Protein AF-A0A1Y3MUS4-F1 (afdb_monomer)

Nearest PDB structures (foldseek):
  6mol-assembly1_A  TM=7.970E-01  e=1.101E-14  synthetic construct
  7uzu-assembly1_A  TM=4.686E-01  e=1.750E-16  Homo sapiens
  5le2-assembly2_B  TM=4.416E-01  e=3.815E-15  synthetic construct
  8ipp-assembly1_B  TM=9.220E-01  e=2.631E-08  synthetic construct
  5hry-assembly2_E  TM=6.395E-01  e=9.041E-10  synthetic construct

Sequence (334 aa):
MKEGSQVFMIPEKQLNCYCSYIIDHSRDIIVLKEYGIIFLVDLNDDNNKINDWFKKKDNIEPIQPFYENILIKACQRNEFVLINYIIQNMNETINIDKQDNCGKSALFVACEKGNFKVVQLLIEHGANVNNGNKNGYTPLMEASKNNYLNIVKYLVEKGANPNLTNKLGQSALLIAYNNNNFSIVRYLIDHGMDVRQLLIQMIQLSEFNNNELFNSLIDKGFDINIKNNYGSSPLMKACETGNYREVQYLVENNADVNHQNDIKNTPLIYASERGNIDIVKYLVEHGANINIKSKCGDTAISVAYDHHHYSIVKYLIEHGANINSDKYIYKLYL

Solvent-accessible surface area (backbone atoms only — not comparable to full-atom values): 19134 Å² total; per-residue (Å²): 139,79,89,83,89,79,83,84,87,68,63,70,93,68,73,74,79,88,82,75,87,80,80,56,91,85,56,71,60,54,74,50,82,66,91,74,48,77,48,80,47,68,78,82,63,69,82,59,56,68,54,47,52,63,67,69,46,90,78,65,80,72,65,65,82,62,65,70,46,45,61,39,53,29,37,73,71,65,38,60,69,59,40,50,49,46,58,75,74,37,54,93,80,49,66,65,66,44,53,50,100,62,29,44,18,29,54,28,39,17,31,65,69,61,39,53,69,57,38,50,54,40,47,77,72,66,33,62,55,63,53,35,26,76,61,38,46,28,25,51,31,41,10,27,52,72,59,34,53,73,50,35,52,51,38,52,77,69,66,36,66,60,84,52,46,23,80,85,69,44,27,28,56,48,38,6,50,78,62,68,26,56,73,48,32,52,53,43,52,77,69,72,46,88,52,65,68,50,54,32,48,31,46,76,69,62,56,53,69,92,28,69,66,51,55,53,41,44,76,73,67,47,72,62,68,48,54,34,101,59,41,45,31,45,54,34,50,27,26,59,72,62,41,55,72,54,38,49,54,38,48,77,67,68,35,66,53,67,48,57,24,77,57,32,45,32,27,51,34,34,11,23,53,64,55,36,52,68,50,38,51,52,42,46,77,69,69,30,65,60,73,54,47,25,72,89,63,46,28,26,48,53,39,5,51,78,64,66,24,57,71,47,32,54,51,41,49,79,72,69,41,72,60,86,81,40,87,67,65,66,67,82,82,112

pLDDT: mean 79.43, std 24.21, range [24.53, 98.81]

Structure (mmCIF, N/CA/C/O backbone):
data_AF-A0A1Y3MUS4-F1
#
_entry.id   AF-A0A1Y3MUS4-F1
#
loop_
_atom_site.group_PDB
_atom_site.id
_atom_site.type_symbol
_atom_site.label_atom_id
_atom_site.label_alt_id
_atom_site.label_comp_id
_atom_site.label_asym_id
_atom_site.label_entity_id
_atom_site.label_seq_id
_atom_site.pdbx_PDB_ins_code
_atom_site.Cartn_x
_atom_site.Cartn_y
_atom_site.Cartn_z
_atom_site.occupancy
_atom_site.B_iso_or_equiv
_atom_site.auth_seq_id
_atom_site.auth_comp_id
_atom_site.auth_asym_id
_atom_site.auth_atom_id
_atom_site.pdbx_PDB_model_num
ATOM 1 N N . MET A 1 1 ? -28.161 -10.057 62.739 1.00 32.09 1 MET A N 1
ATOM 2 C CA . MET A 1 1 ? -27.633 -9.191 63.822 1.00 32.09 1 MET A CA 1
ATOM 3 C C . MET A 1 1 ? -26.273 -9.761 64.199 1.00 32.09 1 MET A C 1
ATOM 5 O O . MET A 1 1 ? -26.235 -10.945 64.482 1.00 32.09 1 MET A O 1
ATOM 9 N N . LYS A 1 2 ? -25.130 -9.082 64.134 1.00 24.53 2 LYS A N 1
ATOM 10 C CA . LYS A 1 2 ? -24.767 -7.655 64.076 1.00 24.53 2 LYS A CA 1
ATOM 11 C C . LYS A 1 2 ? -23.660 -7.485 63.016 1.00 24.53 2 LYS A C 1
ATOM 13 O O . LYS A 1 2 ? -22.862 -8.394 62.842 1.00 24.53 2 LYS A O 1
ATOM 18 N N . GLU A 1 3 ? -23.808 -6.531 62.099 1.00 31.47 3 GLU A N 1
ATOM 19 C CA . GLU A 1 3 ? -23.116 -5.223 62.100 1.00 31.47 3 GLU A CA 1
ATOM 20 C C . GLU A 1 3 ? -21.592 -5.336 62.012 1.00 31.47 3 GLU A C 1
ATOM 22 O O . GLU A 1 3 ? -20.959 -5.909 62.893 1.00 31.47 3 GLU A O 1
ATOM 27 N N . GLY A 1 4 ? -21.010 -4.708 60.986 1.00 28.55 4 GLY A N 1
ATOM 28 C CA . GLY A 1 4 ? -19.582 -4.394 60.998 1.00 28.55 4 GLY A CA 1
ATOM 29 C C . GLY A 1 4 ? -18.829 -4.578 59.687 1.00 28.55 4 GLY A C 1
ATOM 30 O O . GLY A 1 4 ? -17.703 -5.050 59.723 1.00 28.55 4 GLY A O 1
ATOM 31 N N . SER A 1 5 ? -19.387 -4.186 58.540 1.00 28.19 5 SER A N 1
ATOM 32 C CA . SER A 1 5 ? -18.514 -3.696 57.464 1.00 28.19 5 SER A CA 1
ATOM 33 C C . SER A 1 5 ? -18.500 -2.178 57.588 1.00 28.19 5 SER A C 1
ATOM 35 O O . SER A 1 5 ? -19.462 -1.504 57.229 1.00 28.19 5 SER A O 1
ATOM 37 N N . GLN A 1 6 ? -17.463 -1.662 58.247 1.00 28.31 6 GLN A N 1
ATOM 38 C CA . GLN A 1 6 ? -17.223 -0.232 58.406 1.00 28.31 6 GLN A CA 1
ATOM 39 C C . GLN A 1 6 ? -16.467 0.283 57.183 1.00 28.31 6 GLN A C 1
ATOM 41 O O . GLN A 1 6 ? -15.397 -0.215 56.844 1.00 28.31 6 GLN A O 1
ATOM 46 N N . VAL A 1 7 ? -17.028 1.305 56.543 1.00 32.66 7 VAL A N 1
ATOM 47 C CA . VAL A 1 7 ? -16.361 2.101 55.515 1.00 32.66 7 VAL A CA 1
ATOM 48 C C . VAL A 1 7 ? -15.762 3.327 56.195 1.00 32.66 7 VAL A C 1
ATOM 50 O O . VAL A 1 7 ? -16.486 4.112 56.808 1.00 32.66 7 VAL A O 1
ATOM 53 N N . PHE A 1 8 ? -14.447 3.499 56.092 1.00 31.92 8 PHE A N 1
ATOM 54 C CA . PHE A 1 8 ? -13.753 4.675 56.610 1.00 31.92 8 PHE A CA 1
ATOM 55 C C . PHE A 1 8 ? -13.588 5.723 55.504 1.00 31.92 8 PHE A C 1
ATOM 57 O O . PHE A 1 8 ? -13.039 5.435 54.444 1.00 31.92 8 PHE A O 1
ATOM 64 N N . MET A 1 9 ? -14.015 6.958 55.777 1.00 32.22 9 MET A N 1
ATOM 65 C CA . MET A 1 9 ? -13.535 8.145 55.066 1.00 32.22 9 MET A CA 1
ATOM 66 C C . MET A 1 9 ? -12.387 8.733 55.882 1.00 32.22 9 MET A C 1
ATOM 68 O O . MET A 1 9 ? -12.609 9.154 57.016 1.00 32.22 9 MET A O 1
ATOM 72 N N . ILE A 1 10 ? -11.178 8.779 55.327 1.00 32.50 10 ILE A N 1
ATOM 73 C CA . ILE A 1 10 ? -10.052 9.473 55.961 1.00 32.50 10 ILE A CA 1
ATOM 74 C C . ILE A 1 10 ? -9.751 10.726 55.130 1.00 32.50 10 ILE A C 1
ATOM 76 O O . ILE A 1 10 ? -9.345 10.592 53.976 1.00 32.50 10 ILE A O 1
ATOM 80 N N . PRO A 1 11 ? -9.944 11.941 55.674 1.00 32.53 11 PRO A N 1
ATOM 81 C CA . PRO A 1 11 ? -9.461 13.169 55.052 1.00 32.53 11 PRO A CA 1
ATOM 82 C C . PRO A 1 11 ? -7.937 13.116 54.884 1.00 32.53 11 PRO A C 1
ATOM 84 O O . PRO A 1 11 ? -7.224 12.700 55.795 1.00 32.53 11 PRO A O 1
ATOM 87 N N . GLU A 1 12 ? -7.426 13.596 53.751 1.00 34.00 12 GLU A N 1
ATOM 88 C CA . GLU A 1 12 ? -6.012 13.502 53.338 1.00 34.00 12 GLU A CA 1
ATOM 89 C C . GLU A 1 12 ? -5.000 13.963 54.412 1.00 34.00 12 GLU A C 1
ATOM 91 O O . GLU A 1 12 ? -3.902 13.423 54.514 1.00 34.00 12 GLU A O 1
ATOM 96 N N . LYS A 1 13 ? -5.400 14.880 55.306 1.00 37.09 13 LYS A N 1
ATOM 97 C CA . LYS A 1 13 ? -4.582 15.367 56.434 1.00 37.09 13 LYS A CA 1
ATOM 98 C C . LYS A 1 13 ? -4.295 14.337 57.542 1.00 37.09 13 LYS A C 1
ATOM 100 O O . LYS A 1 13 ? -3.511 14.646 58.433 1.00 37.09 13 LYS A O 1
ATOM 105 N N . GLN A 1 14 ? -4.910 13.153 57.524 1.00 35.78 14 GLN A N 1
ATOM 106 C CA . GLN A 1 14 ? -4.687 12.088 58.518 1.00 35.78 14 GLN A CA 1
ATOM 107 C C . GLN A 1 14 ? -3.950 10.854 57.968 1.00 35.78 14 GLN A C 1
ATOM 109 O O . GLN A 1 14 ? -3.665 9.931 58.726 1.00 35.78 14 GLN A O 1
ATOM 114 N N . LEU A 1 15 ? -3.585 10.831 56.683 1.00 37.22 15 LEU A N 1
ATOM 115 C CA . LEU A 1 15 ? -2.849 9.720 56.066 1.00 37.22 15 LEU A CA 1
ATOM 116 C C . LEU A 1 15 ? -1.329 9.864 56.262 1.00 37.22 15 LEU A C 1
ATOM 118 O O . LEU A 1 15 ? -0.568 9.959 55.303 1.00 37.22 15 LEU A O 1
ATOM 122 N N . ASN A 1 16 ? -0.875 9.855 57.516 1.00 31.02 16 ASN A N 1
ATOM 123 C CA . ASN A 1 16 ? 0.535 9.620 57.824 1.00 31.02 16 ASN A CA 1
ATOM 124 C C . ASN A 1 16 ? 0.760 8.123 58.038 1.00 31.02 16 ASN A C 1
ATOM 126 O O . ASN A 1 16 ? 0.384 7.583 59.073 1.00 31.02 16 ASN A O 1
ATOM 130 N N . CYS A 1 17 ? 1.441 7.515 57.064 1.00 31.67 17 CYS A N 1
ATOM 131 C CA . CYS A 1 17 ? 2.011 6.168 57.090 1.00 31.67 17 CYS A CA 1
ATOM 132 C C . CYS A 1 17 ? 0.987 5.016 57.165 1.00 31.67 17 CYS A C 1
ATOM 134 O O . CYS A 1 17 ? 0.051 5.030 57.946 1.00 31.67 17 CYS A O 1
ATOM 136 N N . TYR A 1 18 ? 1.235 3.969 56.375 1.00 31.45 18 TYR A N 1
ATOM 137 C CA . TYR A 1 18 ? 0.449 2.730 56.262 1.00 31.45 18 TYR A CA 1
ATOM 138 C C . TYR A 1 18 ? -0.849 2.815 55.449 1.00 31.45 18 TYR A C 1
ATOM 140 O O . TYR A 1 18 ? -1.939 3.027 55.961 1.00 31.45 18 TYR A O 1
ATOM 148 N N . CYS A 1 19 ? -0.736 2.495 54.161 1.00 29.27 19 CYS A N 1
ATOM 149 C CA . CYS A 1 19 ? -1.762 1.718 53.468 1.00 29.27 19 CYS A CA 1
ATOM 150 C C . CYS A 1 19 ? -1.046 0.715 52.566 1.00 29.27 19 CYS A C 1
ATOM 152 O O . CYS A 1 19 ? -0.730 0.991 51.410 1.00 29.27 19 CYS A O 1
ATOM 154 N N . SER A 1 20 ? -0.737 -0.431 53.164 1.00 25.59 20 SER A N 1
ATOM 155 C CA . SER A 1 20 ? -0.503 -1.692 52.478 1.00 25.59 20 SER A CA 1
ATOM 156 C C . SER A 1 20 ? -1.752 -2.080 51.688 1.00 25.59 20 SER A C 1
ATOM 158 O O . SER A 1 20 ? -2.872 -1.944 52.177 1.00 25.59 20 SER A O 1
ATOM 160 N N . TYR A 1 21 ? -1.537 -2.563 50.468 1.00 28.69 21 TYR A N 1
ATOM 161 C CA . TYR A 1 21 ? -2.527 -3.247 49.646 1.00 28.69 21 TYR A CA 1
ATOM 162 C C . TYR A 1 21 ? -3.321 -4.256 50.489 1.00 28.69 21 TYR A C 1
ATOM 164 O O . TYR A 1 21 ? -2.735 -5.191 51.029 1.00 28.69 21 TYR A O 1
ATOM 172 N N . ILE A 1 22 ? -4.640 -4.095 50.582 1.00 31.72 22 ILE A N 1
ATOM 173 C CA . ILE A 1 22 ? -5.534 -5.194 50.950 1.00 31.72 22 ILE A CA 1
ATOM 174 C C . ILE A 1 22 ? -6.215 -5.609 49.651 1.00 31.72 22 ILE A C 1
ATOM 176 O O . ILE A 1 22 ? -7.248 -5.070 49.273 1.00 31.72 22 ILE A O 1
ATOM 180 N N . ILE A 1 23 ? -5.571 -6.527 48.932 1.00 29.73 23 ILE A N 1
ATOM 181 C CA . ILE A 1 23 ? -6.254 -7.372 47.955 1.00 29.73 23 ILE A CA 1
ATOM 182 C C . ILE A 1 23 ? -6.732 -8.578 48.760 1.00 29.73 23 ILE A C 1
ATOM 184 O O . ILE A 1 23 ? -6.045 -9.597 48.833 1.00 29.73 23 ILE A O 1
ATOM 188 N N . ASP A 1 24 ? -7.866 -8.441 49.442 1.00 31.53 24 ASP A N 1
ATOM 189 C CA . ASP A 1 24 ? -8.509 -9.606 50.038 1.00 31.53 24 ASP A CA 1
ATOM 190 C C . ASP A 1 24 ? -9.109 -10.432 48.894 1.00 31.53 24 ASP A C 1
ATOM 192 O O . ASP A 1 24 ? -10.073 -10.023 48.254 1.00 31.53 24 ASP A O 1
ATOM 196 N N . HIS A 1 25 ? -8.513 -11.591 48.611 1.00 31.55 25 HIS A N 1
ATOM 197 C CA . HIS A 1 25 ? -8.973 -12.524 47.575 1.00 31.55 25 HIS A CA 1
ATOM 198 C C . HIS A 1 25 ? -10.322 -13.188 47.927 1.00 31.55 25 HIS A C 1
ATOM 200 O O . HIS A 1 25 ? -10.743 -14.113 47.237 1.00 31.55 25 HIS A O 1
ATOM 206 N N . SER A 1 26 ? -10.994 -12.750 49.000 1.00 33.31 26 SER A N 1
ATOM 207 C CA . SER A 1 26 ? -12.304 -13.250 49.417 1.00 33.31 26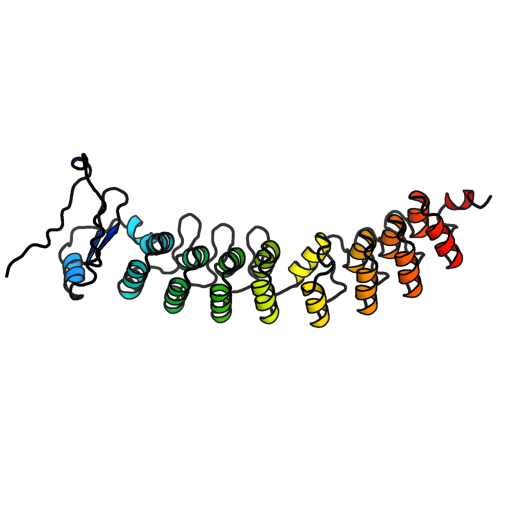 SER A CA 1
ATOM 208 C C . SER A 1 26 ? -13.477 -12.292 49.171 1.00 33.31 26 SER A C 1
ATOM 210 O O . SER A 1 26 ? -14.621 -12.707 49.361 1.00 33.31 26 SER A O 1
ATOM 212 N N . ARG A 1 27 ? -13.248 -11.035 48.750 1.00 36.31 27 ARG A N 1
ATOM 213 C CA . ARG A 1 27 ? -14.329 -10.064 48.486 1.00 36.31 27 ARG A CA 1
ATOM 214 C C . ARG A 1 27 ? -14.001 -9.167 47.297 1.00 36.31 27 ARG A C 1
ATOM 216 O O . ARG A 1 27 ? -13.019 -8.431 47.326 1.00 36.31 27 ARG A O 1
ATOM 223 N N . ASP A 1 28 ? -14.861 -9.208 46.284 1.00 36.19 28 ASP A N 1
ATOM 224 C CA . ASP A 1 28 ? -14.829 -8.373 45.082 1.00 36.19 28 ASP A CA 1
ATOM 225 C C . ASP A 1 28 ? -15.081 -6.886 45.423 1.00 36.19 28 ASP A C 1
ATOM 227 O O . ASP A 1 28 ? -16.162 -6.344 45.201 1.00 36.19 28 ASP A O 1
ATOM 231 N N . ILE A 1 29 ? -14.083 -6.228 46.020 1.00 37.97 29 ILE A N 1
ATOM 232 C CA . ILE A 1 29 ? -14.096 -4.806 46.377 1.00 37.97 29 ILE A CA 1
ATOM 233 C C . ILE A 1 29 ? -13.077 -4.083 45.501 1.00 37.97 29 ILE A C 1
ATOM 235 O O . ILE A 1 29 ? -11.875 -4.341 45.579 1.00 37.97 29 ILE A O 1
ATOM 239 N N . ILE A 1 30 ? -13.544 -3.131 44.693 1.00 38.41 30 ILE A N 1
ATOM 240 C CA . ILE A 1 30 ? -12.662 -2.291 43.875 1.00 38.41 30 ILE A CA 1
ATOM 241 C C . ILE A 1 30 ? -12.372 -1.001 44.637 1.00 38.41 30 ILE A C 1
ATOM 243 O O . ILE A 1 30 ? -13.282 -0.217 44.898 1.00 38.41 30 ILE A O 1
ATOM 247 N N . VAL A 1 31 ? -11.100 -0.794 44.987 1.00 40.75 31 VAL A N 1
ATOM 248 C CA . VAL A 1 31 ? -10.586 0.412 45.652 1.00 40.75 31 VAL A CA 1
ATOM 249 C C . VAL A 1 31 ? -9.922 1.302 44.604 1.00 40.75 31 VAL A C 1
ATOM 251 O O . VAL A 1 31 ? -8.774 1.081 44.223 1.00 40.75 31 VAL A O 1
ATOM 254 N N . LEU A 1 32 ? -10.625 2.335 44.140 1.00 39.84 32 LEU A N 1
ATOM 255 C CA . LEU A 1 32 ? -10.027 3.351 43.269 1.00 39.84 32 LEU A CA 1
ATOM 256 C C . LEU A 1 32 ? -9.372 4.427 44.137 1.00 39.84 32 LEU A C 1
ATOM 258 O O . LEU A 1 32 ? -10.065 5.141 44.858 1.00 39.84 32 LEU A O 1
ATOM 262 N N . LYS A 1 33 ? -8.040 4.545 44.073 1.00 36.19 33 LYS A N 1
ATOM 263 C CA . LYS A 1 33 ? -7.279 5.601 44.754 1.00 36.19 33 LYS A CA 1
ATOM 264 C C . LYS A 1 33 ? -6.711 6.577 43.725 1.00 36.19 33 LYS A C 1
ATOM 266 O O . LYS A 1 33 ? -5.719 6.277 43.072 1.00 36.19 33 LYS A O 1
ATOM 271 N N . GLU A 1 34 ? -7.313 7.756 43.606 1.00 36.03 34 GLU A N 1
ATOM 272 C CA . GLU A 1 34 ? -6.714 8.903 42.910 1.00 36.03 34 GLU A CA 1
ATOM 273 C C . GLU A 1 34 ? -7.287 10.206 43.501 1.00 36.03 34 GLU A C 1
ATOM 275 O O . GLU A 1 34 ? -8.501 10.373 43.544 1.00 36.03 34 GLU A O 1
ATOM 280 N N . TYR A 1 35 ? -6.418 11.113 43.973 1.00 34.19 35 TYR A N 1
ATOM 281 C CA . TYR A 1 35 ? -6.761 12.426 44.567 1.00 34.19 35 TYR A CA 1
ATOM 282 C C . TYR A 1 35 ? -7.584 12.416 45.875 1.00 34.19 35 TYR A C 1
ATOM 284 O O . TYR A 1 35 ? -8.468 13.245 46.068 1.00 34.19 35 TYR A O 1
ATOM 292 N N . GLY A 1 36 ? -7.293 11.496 46.800 1.00 36.53 36 GLY A N 1
ATOM 293 C CA . GLY A 1 36 ? -7.829 11.571 48.170 1.00 36.53 36 GLY A CA 1
ATOM 294 C C . GLY A 1 36 ? -9.279 11.102 48.352 1.00 36.53 36 GLY A C 1
ATOM 295 O O . GLY A 1 36 ? -9.831 11.266 49.437 1.00 36.53 36 GLY A O 1
ATOM 296 N N . ILE A 1 37 ? -9.887 10.480 47.338 1.00 37.75 37 ILE A N 1
ATOM 297 C CA . ILE A 1 37 ? -11.227 9.883 47.428 1.00 37.75 37 ILE A CA 1
ATOM 298 C C . ILE A 1 37 ? -11.119 8.382 47.146 1.00 37.75 37 ILE A C 1
ATOM 300 O O . ILE A 1 37 ? -10.520 7.976 46.152 1.00 37.75 37 ILE A O 1
ATOM 304 N N . ILE A 1 38 ? -11.675 7.572 48.051 1.00 40.50 38 ILE A N 1
ATOM 305 C CA . ILE A 1 38 ? -11.754 6.114 47.943 1.00 40.50 38 ILE A CA 1
ATOM 306 C C . ILE A 1 38 ? -13.187 5.754 47.552 1.00 40.50 38 ILE A C 1
ATOM 308 O O . ILE A 1 38 ? -14.120 6.039 48.302 1.00 40.50 38 ILE A O 1
ATOM 312 N N . PHE A 1 39 ? -13.356 5.103 46.404 1.00 39.88 39 PHE A N 1
ATOM 313 C CA . PHE A 1 39 ? -14.599 4.404 46.082 1.00 39.88 39 PHE A CA 1
ATOM 314 C C . PHE A 1 39 ? -14.481 2.967 46.575 1.00 39.88 39 PHE A C 1
ATOM 316 O O . PHE A 1 39 ? -13.481 2.310 46.301 1.00 39.88 39 PHE A O 1
ATOM 323 N N . LEU A 1 40 ? -15.486 2.510 47.319 1.00 39.72 40 LEU A N 1
ATOM 324 C CA . LEU A 1 40 ? -15.675 1.109 47.679 1.00 39.72 40 LEU A CA 1
ATOM 325 C C . LEU A 1 40 ? -16.940 0.655 46.964 1.00 39.72 40 LEU A C 1
ATOM 327 O O . LEU A 1 40 ? -18.037 1.087 47.315 1.00 39.72 40 LEU A O 1
ATOM 331 N N . VAL A 1 41 ? -16.771 -0.160 45.929 1.00 41.34 41 VAL A N 1
ATOM 332 C CA . VAL A 1 41 ? -17.883 -0.830 45.251 1.00 41.34 41 VAL A CA 1
ATOM 333 C C . VAL A 1 41 ? -17.873 -2.273 45.737 1.00 41.34 41 VAL A C 1
ATOM 335 O O . VAL A 1 41 ? -16.930 -3.000 45.437 1.00 41.34 41 VAL A O 1
ATOM 338 N N . ASP A 1 42 ? -18.866 -2.640 46.550 1.00 39.03 42 ASP A N 1
ATOM 339 C CA . ASP A 1 42 ? -19.116 -4.019 46.981 1.00 39.03 42 ASP A CA 1
ATOM 340 C C . ASP A 1 42 ? -19.969 -4.705 45.910 1.00 39.03 42 ASP A C 1
ATOM 342 O O . ASP A 1 42 ? -21.101 -4.293 45.657 1.00 39.03 42 ASP A O 1
ATOM 346 N N . LEU A 1 43 ? -19.410 -5.707 45.235 1.00 40.88 43 LEU A N 1
ATOM 347 C CA . LEU A 1 43 ? -20.068 -6.398 44.124 1.00 40.88 43 LEU A CA 1
ATOM 348 C C . LEU A 1 43 ? -21.014 -7.527 44.581 1.00 40.88 43 LEU A C 1
ATOM 350 O O . LEU A 1 43 ? -21.600 -8.186 43.726 1.00 40.88 43 LEU A O 1
ATOM 354 N N . ASN A 1 44 ? -21.190 -7.740 45.896 1.00 36.06 44 ASN A N 1
ATOM 355 C CA . ASN A 1 44 ? -22.017 -8.818 46.458 1.00 36.06 44 ASN A CA 1
ATOM 356 C C . ASN A 1 44 ? -23.219 -8.354 47.307 1.00 36.06 44 ASN A C 1
ATOM 358 O O . ASN A 1 44 ? -23.900 -9.200 47.889 1.00 36.06 44 ASN A O 1
ATOM 362 N N . ASP A 1 45 ? -23.513 -7.053 47.401 1.00 38.06 45 ASP A N 1
ATOM 363 C CA . ASP A 1 45 ? -24.705 -6.576 48.118 1.00 38.06 45 ASP A CA 1
ATOM 364 C C . ASP A 1 45 ? -25.876 -6.433 47.135 1.00 38.06 45 ASP A C 1
ATOM 366 O O . ASP A 1 45 ? -25.740 -5.790 46.092 1.00 38.06 45 ASP A O 1
ATOM 370 N N . ASP A 1 46 ? -27.022 -7.043 47.463 1.00 40.62 46 ASP A N 1
ATOM 371 C CA . ASP A 1 46 ? -28.263 -6.961 46.690 1.00 40.62 46 ASP A CA 1
ATOM 372 C C . ASP A 1 46 ? -28.472 -5.531 46.164 1.00 40.62 46 ASP A C 1
ATOM 374 O O . ASP A 1 46 ? -28.459 -4.576 46.950 1.00 40.62 46 ASP A O 1
ATOM 378 N N . ASN A 1 47 ? -28.686 -5.412 44.843 1.00 40.16 47 ASN A N 1
ATOM 379 C CA . ASN A 1 47 ? -28.762 -4.204 43.992 1.00 40.16 47 ASN A CA 1
ATOM 380 C C . ASN A 1 47 ? -29.537 -2.978 44.545 1.00 40.16 47 ASN A C 1
ATOM 382 O O . ASN A 1 47 ? -29.547 -1.910 43.932 1.00 40.16 47 ASN A O 1
ATOM 386 N N . ASN A 1 48 ? -30.196 -3.094 45.693 1.00 35.78 48 ASN A N 1
ATOM 387 C CA . ASN A 1 48 ? -30.972 -2.050 46.342 1.00 35.78 48 ASN A CA 1
ATOM 388 C C . ASN A 1 48 ? -30.156 -1.154 47.287 1.00 35.78 48 ASN A C 1
ATOM 390 O O . ASN A 1 48 ? -30.489 0.019 47.400 1.00 35.78 48 ASN A O 1
ATOM 394 N N . LYS A 1 49 ? -29.068 -1.611 47.927 1.00 38.94 49 LYS A N 1
ATOM 395 C CA . LYS A 1 49 ? -28.373 -0.770 48.934 1.00 38.94 49 LYS A CA 1
ATOM 396 C C . LYS A 1 49 ? -27.408 0.265 48.362 1.00 38.94 49 LYS A C 1
ATOM 398 O O . LYS A 1 49 ? -27.335 1.361 48.911 1.00 38.94 49 LYS A O 1
ATOM 403 N N . ILE A 1 50 ? -26.694 -0.037 47.274 1.00 40.50 50 ILE A N 1
ATOM 404 C CA . ILE A 1 50 ? -25.855 0.958 46.576 1.00 40.50 50 ILE A CA 1
ATOM 405 C C . ILE A 1 50 ? -26.750 2.058 45.992 1.00 40.50 50 ILE A C 1
ATOM 407 O O . ILE A 1 50 ? -26.492 3.245 46.191 1.00 40.50 50 ILE A O 1
ATOM 411 N N . ASN A 1 51 ? -27.862 1.664 45.367 1.00 36.94 51 ASN A N 1
ATOM 412 C CA . ASN A 1 51 ? -28.875 2.584 44.855 1.00 36.94 51 ASN A CA 1
ATOM 413 C C . ASN A 1 51 ? -29.549 3.398 45.975 1.00 36.94 51 ASN A C 1
ATOM 415 O O . ASN A 1 51 ? -29.712 4.608 45.829 1.00 36.94 51 ASN A O 1
ATOM 419 N N . ASP A 1 52 ? -29.876 2.785 47.118 1.00 38.34 52 ASP A N 1
ATOM 420 C CA . ASP A 1 52 ? -30.411 3.489 48.292 1.00 38.34 52 ASP A CA 1
ATOM 421 C C . ASP A 1 52 ? -29.379 4.418 48.947 1.00 38.34 52 ASP A C 1
ATOM 423 O O . ASP A 1 52 ? -29.759 5.439 49.516 1.00 38.34 52 ASP A O 1
ATOM 427 N N . TRP A 1 53 ? -28.080 4.109 48.872 1.00 40.06 53 TRP A N 1
ATOM 428 C CA . TRP A 1 53 ? -27.009 4.973 49.379 1.00 40.06 53 TRP A CA 1
ATOM 429 C C . TRP A 1 53 ? -26.842 6.232 48.521 1.00 40.06 53 TRP A C 1
ATOM 431 O O . TRP A 1 53 ? -26.765 7.330 49.077 1.00 40.06 53 TRP A O 1
ATOM 441 N N . PHE A 1 54 ? -26.875 6.097 47.189 1.00 37.53 54 PHE A N 1
ATOM 442 C CA . PHE A 1 54 ? -26.915 7.242 46.271 1.00 37.53 54 PHE A CA 1
ATOM 443 C C . PHE A 1 54 ? -28.199 8.071 46.446 1.00 37.53 54 PHE A C 1
ATOM 445 O O . PHE A 1 54 ? -28.127 9.295 46.452 1.00 37.53 54 PHE A O 1
ATOM 452 N N . LYS A 1 55 ? -29.355 7.427 46.677 1.00 36.88 55 LYS A N 1
ATOM 453 C CA . LYS A 1 55 ? -30.638 8.107 46.944 1.00 36.88 55 LYS A CA 1
ATOM 454 C C . LYS A 1 55 ? -30.731 8.767 48.326 1.00 36.88 55 LYS A C 1
ATOM 456 O O . LYS A 1 55 ? -31.470 9.727 48.476 1.00 36.88 55 LYS A O 1
ATOM 461 N N . LYS A 1 56 ? -30.027 8.264 49.350 1.00 37.78 56 LYS A N 1
ATOM 462 C CA . LYS A 1 56 ? -30.078 8.799 50.731 1.00 37.78 56 LYS A CA 1
ATOM 463 C C . LYS A 1 56 ? -29.199 10.020 50.972 1.00 37.78 56 LYS A C 1
ATOM 465 O O . LYS A 1 56 ? -29.341 10.662 52.013 1.00 37.78 56 LYS A O 1
ATOM 470 N N . LYS A 1 57 ? -28.262 10.330 50.077 1.00 41.12 57 LYS A N 1
ATOM 471 C CA . LYS A 1 57 ? -27.426 11.527 50.188 1.00 41.12 57 LYS A CA 1
ATOM 472 C C . LYS A 1 57 ? -27.843 12.558 49.147 1.00 41.12 57 LYS A C 1
ATOM 474 O O . LYS A 1 57 ? -27.123 12.791 48.186 1.00 41.12 57 LYS A O 1
ATOM 479 N N . ASP A 1 58 ? -28.922 13.272 49.449 1.00 35.12 58 ASP A N 1
ATOM 480 C CA . ASP A 1 58 ? -29.382 14.485 48.749 1.00 35.12 58 ASP A CA 1
ATOM 481 C C . ASP A 1 58 ? -28.349 15.642 48.706 1.00 35.12 58 ASP A C 1
ATOM 483 O O . ASP A 1 58 ? -28.681 16.742 48.289 1.00 35.12 58 ASP A O 1
ATOM 487 N N . ASN A 1 59 ? -27.099 15.449 49.154 1.00 34.34 59 ASN A N 1
ATOM 488 C CA . ASN A 1 59 ? -26.130 16.531 49.384 1.00 34.34 59 ASN A CA 1
ATOM 489 C C . ASN A 1 59 ? -24.664 16.174 49.067 1.00 34.34 59 ASN A C 1
ATOM 491 O O . ASN A 1 59 ? -23.748 16.827 49.567 1.00 34.34 59 ASN A O 1
ATOM 495 N N . ILE A 1 60 ? -24.399 15.143 48.262 1.00 37.22 60 ILE A N 1
ATOM 496 C CA . ILE A 1 60 ? -23.093 15.039 47.596 1.00 37.22 60 ILE A CA 1
ATOM 497 C C . ILE A 1 60 ? -23.349 15.255 46.121 1.00 37.22 60 ILE A C 1
ATOM 499 O O . ILE A 1 60 ? -23.709 14.320 45.413 1.00 37.22 60 ILE A O 1
ATOM 503 N N . GLU A 1 61 ? -23.157 16.493 45.670 1.00 32.22 61 GLU A N 1
ATOM 504 C CA . GLU A 1 61 ? -22.988 16.736 44.247 1.00 32.22 61 GLU A CA 1
ATOM 505 C C . GLU A 1 61 ? -21.801 15.880 43.780 1.00 32.22 61 GLU A C 1
ATOM 507 O O . GLU A 1 61 ? -20.685 16.027 44.300 1.00 32.22 61 GLU A O 1
ATOM 512 N N . PRO A 1 62 ? -22.017 14.921 42.865 1.00 35.69 62 PRO A N 1
ATOM 513 C CA . PRO A 1 62 ? -20.919 14.159 42.311 1.00 35.69 62 PRO A CA 1
ATOM 514 C C . PRO A 1 62 ? -19.967 15.146 41.640 1.00 35.69 62 PRO A C 1
ATOM 516 O O . PRO A 1 62 ? -20.401 16.010 40.881 1.00 35.69 62 PRO A O 1
ATOM 519 N N . ILE A 1 63 ? -18.666 15.030 41.919 1.00 36.47 63 ILE A N 1
ATOM 520 C CA . ILE A 1 63 ? -17.635 15.821 41.240 1.00 36.47 63 ILE A CA 1
ATOM 521 C C . ILE A 1 63 ? -17.716 15.454 39.750 1.00 36.47 63 ILE A C 1
ATOM 523 O O . ILE A 1 63 ? -17.144 14.450 39.323 1.00 36.47 63 ILE A O 1
ATOM 527 N N . GLN A 1 64 ? -18.476 16.234 38.974 1.00 36.38 64 GLN A N 1
ATOM 528 C CA . GLN A 1 64 ? -18.812 15.990 37.564 1.00 36.38 64 GLN A CA 1
ATOM 529 C C . GLN A 1 64 ? -17.608 15.541 36.708 1.00 36.38 64 GLN A C 1
ATOM 531 O O . GLN A 1 64 ? -17.740 14.549 35.990 1.00 36.38 64 GLN A O 1
ATOM 536 N N . PRO A 1 65 ? -16.404 16.145 36.833 1.00 37.78 65 PRO A N 1
ATOM 537 C CA . PRO A 1 65 ? -15.225 15.734 36.062 1.00 37.78 65 PRO A CA 1
ATOM 538 C C . PRO A 1 65 ? -14.775 14.277 36.266 1.00 37.78 65 PRO A C 1
ATOM 540 O O . PRO A 1 65 ? -14.102 13.713 35.402 1.00 37.78 65 PRO A O 1
ATOM 543 N N . PHE A 1 66 ? -15.088 13.666 37.415 1.00 46.56 66 PHE A N 1
ATOM 544 C CA . PHE A 1 66 ? -14.558 12.353 37.798 1.00 46.56 66 PHE A CA 1
ATOM 545 C C . PHE A 1 66 ? -15.331 11.196 37.149 1.00 46.56 66 PHE A C 1
ATOM 547 O O . PHE A 1 66 ? -14.729 10.181 36.797 1.00 46.56 66 PHE A O 1
ATOM 554 N N . TYR A 1 67 ? -16.640 11.371 36.935 1.00 51.34 67 TYR A N 1
ATOM 555 C CA . TYR A 1 67 ? -17.487 10.378 36.266 1.00 51.34 67 TYR A CA 1
ATOM 556 C C . TYR A 1 67 ? -17.309 10.383 34.749 1.00 51.34 67 TYR A C 1
ATOM 558 O O . TYR A 1 67 ? -17.373 9.321 34.136 1.00 51.34 67 TYR A O 1
ATOM 566 N N . GLU A 1 68 ? -17.010 11.536 34.140 1.00 55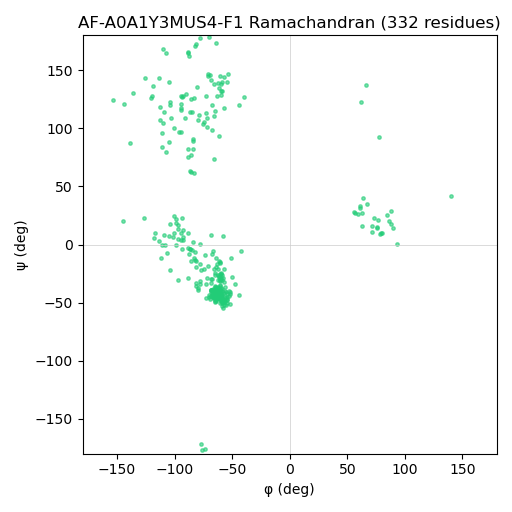.94 68 GLU A N 1
ATOM 567 C CA . GLU A 1 68 ? -16.941 11.651 32.676 1.00 55.94 68 GLU A CA 1
ATOM 568 C C . GLU A 1 68 ? -15.948 10.677 32.022 1.00 55.94 68 GLU A C 1
ATOM 570 O O . GLU A 1 68 ? -16.189 10.218 30.911 1.00 55.94 68 GLU A O 1
ATOM 575 N N . ASN A 1 69 ? -14.851 10.333 32.706 1.00 70.62 69 ASN A N 1
ATOM 576 C CA . ASN A 1 69 ? -13.786 9.489 32.153 1.00 70.62 69 ASN A CA 1
ATOM 577 C C . ASN A 1 69 ? -13.604 8.156 32.894 1.00 70.62 69 ASN A C 1
ATOM 579 O O . ASN A 1 69 ? -12.615 7.458 32.654 1.00 70.62 69 ASN A O 1
ATOM 583 N N . ILE A 1 70 ? -14.515 7.790 33.803 1.00 75.12 70 ILE A N 1
ATOM 584 C CA . ILE A 1 70 ? -14.349 6.596 34.647 1.00 75.12 70 ILE A CA 1
ATOM 585 C C . ILE A 1 70 ? -14.245 5.313 33.814 1.00 75.12 70 ILE A C 1
ATOM 587 O O . ILE A 1 70 ? -13.365 4.490 34.062 1.00 75.12 70 ILE A O 1
ATOM 591 N N . LEU A 1 71 ? -15.058 5.197 32.758 1.00 84.38 71 LEU A N 1
ATOM 592 C CA . LEU A 1 71 ? -15.036 4.059 31.840 1.00 84.38 71 LEU A CA 1
ATOM 593 C C . LEU A 1 71 ? -13.697 3.955 31.092 1.00 84.38 71 LEU A C 1
ATOM 595 O O . LEU A 1 71 ? -13.123 2.871 30.983 1.00 84.38 71 LEU A O 1
ATOM 599 N N . ILE A 1 72 ? -13.160 5.089 30.628 1.00 85.81 72 ILE A N 1
ATOM 600 C CA . ILE A 1 72 ? -11.869 5.147 29.929 1.00 85.81 72 ILE A CA 1
ATOM 601 C C . ILE A 1 72 ? -10.740 4.739 30.882 1.00 85.81 72 ILE A C 1
ATOM 603 O O . ILE A 1 72 ? -9.910 3.904 30.523 1.00 85.81 72 ILE A O 1
ATOM 607 N N . LYS A 1 73 ? -10.729 5.263 32.115 1.00 80.25 73 LYS A N 1
ATOM 608 C CA . LYS A 1 73 ? -9.739 4.896 33.142 1.00 80.25 73 LYS A CA 1
ATOM 609 C C . LYS A 1 73 ? -9.799 3.407 33.495 1.00 80.25 73 LYS A C 1
ATOM 611 O O . LYS A 1 73 ? -8.752 2.770 33.600 1.00 80.25 73 LYS A O 1
ATOM 616 N N . ALA A 1 74 ? -10.997 2.840 33.633 1.00 81.44 74 ALA A N 1
ATOM 617 C CA . ALA A 1 74 ? -11.176 1.410 33.881 1.00 81.44 74 ALA A CA 1
ATOM 618 C C . ALA A 1 74 ? -10.607 0.563 32.723 1.00 81.44 74 ALA A C 1
ATOM 620 O O . ALA A 1 74 ? -9.881 -0.404 32.958 1.00 81.44 74 ALA A O 1
ATOM 621 N N . CYS A 1 75 ? -10.831 0.982 31.468 1.00 86.88 75 CYS A N 1
ATOM 622 C CA . CYS A 1 75 ? -10.224 0.354 30.287 1.00 86.88 75 CYS A CA 1
ATOM 623 C C . CYS A 1 75 ? -8.690 0.472 30.283 1.00 86.88 75 CYS A C 1
ATOM 625 O O . CYS A 1 75 ? -8.003 -0.495 29.962 1.00 86.88 75 CYS A O 1
ATOM 627 N N . GLN A 1 76 ? -8.132 1.620 30.686 1.00 83.19 76 GLN A N 1
ATOM 628 C CA . GLN A 1 76 ? -6.677 1.825 30.767 1.00 83.19 76 GLN A CA 1
ATOM 629 C C . GLN A 1 76 ? -6.014 0.876 31.774 1.00 83.19 76 GLN A C 1
ATOM 631 O O . GLN A 1 76 ? -4.905 0.397 31.515 1.00 83.19 76 GLN A O 1
ATOM 636 N N . ARG A 1 77 ? -6.699 0.598 32.891 1.00 79.88 77 ARG A N 1
ATOM 637 C CA . ARG A 1 77 ? -6.268 -0.339 33.941 1.00 79.88 77 ARG A CA 1
ATOM 638 C C . ARG A 1 77 ? -6.638 -1.797 33.658 1.00 79.88 77 ARG A C 1
ATOM 640 O O . ARG A 1 77 ? -6.201 -2.679 34.387 1.00 79.88 77 ARG A O 1
ATOM 647 N N . ASN A 1 78 ? -7.379 -2.057 32.579 1.00 77.69 78 ASN A N 1
ATOM 648 C CA . ASN A 1 78 ? -7.848 -3.386 32.190 1.00 77.69 78 ASN A CA 1
ATOM 649 C C . ASN A 1 78 ? -8.760 -4.061 33.244 1.00 77.69 78 ASN A C 1
ATOM 651 O O . ASN A 1 78 ? -8.761 -5.282 33.396 1.00 77.69 78 ASN A O 1
ATOM 655 N N . GLU A 1 79 ? -9.548 -3.269 33.975 1.00 77.31 79 GLU A N 1
ATOM 656 C CA . GLU A 1 79 ? -10.401 -3.730 35.079 1.00 77.31 79 GLU A CA 1
ATOM 657 C C . GLU A 1 79 ? -11.764 -4.218 34.563 1.00 77.31 79 GLU A C 1
ATOM 659 O O . GLU A 1 79 ? -12.772 -3.522 34.665 1.00 77.31 79 GLU A O 1
ATOM 664 N N . PHE A 1 80 ? -11.813 -5.427 33.990 1.00 78.44 80 PHE A N 1
ATOM 665 C CA . PHE A 1 80 ? -13.026 -5.964 33.347 1.00 78.44 80 PHE A CA 1
ATOM 666 C C . PHE A 1 80 ? -14.280 -5.912 34.234 1.00 78.44 80 PHE A C 1
ATOM 668 O O . PHE A 1 80 ? -15.348 -5.544 33.754 1.00 78.44 80 PHE A O 1
ATOM 675 N N . VAL A 1 81 ? -14.156 -6.250 35.521 1.00 76.06 81 VAL A N 1
ATOM 676 C CA . VAL A 1 81 ? -15.293 -6.270 36.455 1.00 76.06 81 VAL A CA 1
ATOM 677 C C . VAL A 1 81 ? -15.869 -4.866 36.650 1.00 76.06 81 VAL A C 1
ATOM 679 O O . VAL A 1 81 ? -17.083 -4.688 36.561 1.00 76.06 81 VAL A O 1
ATOM 682 N N . LEU A 1 82 ? -15.005 -3.859 36.823 1.00 73.44 82 LEU A N 1
ATOM 683 C CA . LEU A 1 82 ? -15.424 -2.461 36.916 1.00 73.44 82 LEU A CA 1
ATOM 684 C C . LEU A 1 82 ? -16.071 -1.994 35.610 1.00 73.44 82 LEU A C 1
ATOM 686 O O . LEU A 1 82 ? -17.131 -1.381 35.639 1.00 73.44 82 LEU A O 1
ATOM 690 N N . ILE A 1 83 ? -15.455 -2.306 34.467 1.00 81.00 83 ILE A N 1
ATOM 691 C CA . ILE A 1 83 ? -15.979 -1.946 33.142 1.00 81.00 83 ILE A CA 1
ATOM 692 C C . ILE A 1 83 ? -17.383 -2.529 32.949 1.00 81.00 83 ILE A C 1
ATOM 694 O O . ILE A 1 83 ? -18.294 -1.808 32.551 1.00 81.00 83 ILE A O 1
ATOM 698 N N . ASN A 1 84 ? -17.571 -3.811 33.267 1.00 79.25 84 ASN A N 1
ATOM 699 C CA . ASN A 1 84 ? -18.863 -4.474 33.149 1.00 79.25 84 ASN A CA 1
ATOM 700 C C . ASN A 1 84 ? -19.903 -3.856 34.087 1.00 79.25 84 ASN A C 1
ATOM 702 O O . ASN A 1 84 ? -21.008 -3.551 33.653 1.00 79.25 84 ASN A O 1
ATOM 706 N N . TYR A 1 85 ? -19.539 -3.598 35.344 1.00 74.44 85 TYR A N 1
ATOM 707 C CA . TYR A 1 85 ? -20.432 -2.933 36.288 1.00 74.44 85 TYR A CA 1
ATOM 708 C C . TYR A 1 85 ? -20.869 -1.549 35.787 1.00 74.44 85 TYR A C 1
ATOM 710 O O . TYR A 1 85 ? -22.061 -1.244 35.807 1.00 74.44 85 TYR A O 1
ATOM 718 N N . ILE A 1 86 ? -19.920 -0.743 35.297 1.00 77.06 86 ILE A N 1
ATOM 719 C CA . ILE A 1 86 ? -20.170 0.590 34.739 1.00 77.06 86 ILE A CA 1
ATOM 720 C C . ILE A 1 86 ? -21.148 0.504 33.559 1.00 77.06 86 ILE A C 1
ATOM 722 O O . ILE A 1 86 ? -22.148 1.215 33.538 1.00 77.06 86 ILE A O 1
ATOM 726 N N . ILE A 1 87 ? -20.887 -0.379 32.594 1.00 81.38 87 ILE A N 1
ATOM 727 C CA . ILE A 1 87 ? -21.710 -0.506 31.384 1.00 81.38 87 ILE A CA 1
ATOM 728 C C . ILE A 1 87 ? -23.122 -1.013 31.711 1.00 81.38 87 ILE A C 1
ATOM 730 O O . ILE A 1 87 ? -24.082 -0.517 31.135 1.00 81.38 87 ILE A O 1
ATOM 734 N N . GLN A 1 88 ? -23.269 -1.961 32.641 1.00 76.50 88 GLN A N 1
ATOM 735 C CA . GLN A 1 88 ? -24.570 -2.556 32.972 1.00 76.50 88 GLN A CA 1
ATOM 736 C C . GLN A 1 88 ? -25.444 -1.664 33.867 1.00 76.50 88 GLN A C 1
ATOM 738 O O . GLN A 1 88 ? -26.664 -1.688 33.739 1.00 76.50 88 GLN A O 1
ATOM 743 N N . ASN A 1 89 ? -24.844 -0.887 34.776 1.00 69.06 89 ASN A N 1
ATOM 744 C CA . ASN A 1 89 ? -25.589 -0.171 35.824 1.00 69.06 89 ASN A CA 1
ATOM 745 C C . ASN A 1 89 ? -25.589 1.356 35.663 1.00 69.06 89 ASN A C 1
ATOM 747 O O . ASN A 1 89 ? -26.322 2.040 36.373 1.00 69.06 89 ASN A O 1
ATOM 751 N N . MET A 1 90 ? -24.759 1.910 34.774 1.00 68.62 90 MET A N 1
ATOM 752 C CA . MET A 1 90 ? -24.631 3.358 34.551 1.00 68.62 90 MET A CA 1
ATOM 753 C C . MET A 1 90 ? -24.808 3.742 33.071 1.00 68.62 90 MET A C 1
ATOM 755 O O . MET A 1 90 ? -24.336 4.790 32.634 1.00 68.62 90 MET A O 1
ATOM 759 N N . ASN A 1 91 ? -25.481 2.903 32.278 1.00 64.19 91 ASN A N 1
ATOM 760 C CA . ASN A 1 91 ? -25.688 3.124 30.841 1.00 64.19 91 ASN A CA 1
ATOM 761 C C . ASN A 1 91 ? -26.457 4.418 30.509 1.00 64.19 91 ASN A C 1
ATOM 763 O O . ASN A 1 91 ? -26.142 5.062 29.515 1.00 64.19 91 ASN A O 1
ATOM 767 N N . GLU A 1 92 ? -27.429 4.825 31.330 1.00 64.94 92 GLU A N 1
ATOM 768 C CA . GLU A 1 92 ? -28.210 6.055 31.111 1.00 64.94 92 GLU A CA 1
ATOM 769 C C . GLU A 1 92 ? -27.422 7.335 31.435 1.00 64.94 92 GLU A C 1
ATOM 771 O O . GLU A 1 92 ? -27.760 8.415 30.952 1.00 64.94 92 GLU A O 1
ATOM 776 N N . THR A 1 93 ? -26.363 7.233 32.243 1.00 68.50 93 THR A N 1
ATOM 777 C CA . THR A 1 93 ? -25.573 8.385 32.705 1.00 68.50 93 THR A CA 1
ATOM 778 C C . THR A 1 93 ? -24.236 8.529 31.985 1.00 68.50 93 THR A C 1
ATOM 780 O O . THR A 1 93 ? -23.682 9.629 31.940 1.00 68.50 93 THR A O 1
ATOM 783 N N . ILE A 1 94 ? -23.708 7.451 31.401 1.00 75.69 94 ILE A N 1
ATOM 784 C CA . ILE A 1 94 ? -22.392 7.441 30.762 1.00 75.69 94 ILE A CA 1
ATOM 785 C C . ILE A 1 94 ? -22.528 7.471 29.249 1.00 75.69 94 ILE A C 1
ATOM 787 O O . ILE A 1 94 ? -23.075 6.571 28.620 1.00 75.69 94 ILE A O 1
ATOM 791 N N . ASN A 1 95 ? -21.913 8.483 28.642 1.00 86.81 95 ASN A N 1
ATOM 792 C CA . ASN A 1 95 ? -21.686 8.489 27.208 1.00 86.81 95 ASN A CA 1
ATOM 793 C C . ASN A 1 95 ? -20.549 7.508 26.864 1.00 86.81 95 ASN A C 1
ATOM 795 O O . ASN A 1 95 ? -19.376 7.812 27.093 1.00 86.81 95 ASN A O 1
ATOM 799 N N . ILE A 1 96 ? -20.899 6.350 26.296 1.00 90.00 96 ILE A N 1
ATOM 800 C CA . ILE A 1 96 ? -19.954 5.288 25.904 1.00 90.00 96 ILE A CA 1
ATOM 801 C C . ILE A 1 96 ? -18.890 5.757 24.894 1.00 90.00 96 ILE A C 1
ATOM 803 O O . ILE A 1 96 ? -17.773 5.237 24.863 1.00 90.00 96 ILE A O 1
ATOM 807 N N . ASP A 1 97 ? -19.224 6.785 24.115 1.00 94.12 97 ASP A N 1
ATOM 808 C CA . ASP A 1 97 ? -18.386 7.388 23.084 1.00 94.12 97 ASP A CA 1
ATOM 809 C C . ASP A 1 97 ? -17.634 8.633 23.558 1.00 94.12 97 ASP A C 1
ATOM 811 O O . ASP A 1 97 ? -16.934 9.276 22.770 1.00 94.12 97 ASP A O 1
ATOM 815 N N . LYS A 1 98 ? -17.734 8.979 24.848 1.00 90.69 98 LYS A N 1
ATOM 816 C CA . LYS A 1 98 ? -16.931 10.055 25.426 1.00 90.69 98 LYS A CA 1
ATOM 817 C C . LYS A 1 98 ? -15.450 9.793 25.155 1.00 90.69 98 LYS A C 1
ATOM 819 O O . LYS A 1 98 ? -14.961 8.665 25.243 1.00 90.69 98 LYS A O 1
ATOM 824 N N . GLN A 1 99 ? -14.740 10.867 24.833 1.00 91.25 99 GLN A N 1
ATOM 825 C CA . GLN A 1 99 ? -13.314 10.847 24.554 1.00 91.25 99 GLN A CA 1
ATOM 826 C C . GLN A 1 99 ? -12.543 11.625 25.620 1.00 91.25 99 GLN A C 1
ATOM 828 O O . GLN A 1 99 ? -13.002 12.666 26.097 1.00 91.25 99 GLN A O 1
ATOM 833 N N . ASP A 1 100 ? -11.356 11.129 25.962 1.00 86.81 100 ASP A N 1
ATOM 834 C CA . ASP A 1 100 ? -10.432 11.810 26.865 1.00 86.81 100 ASP A CA 1
ATOM 835 C C . ASP A 1 100 ? -9.741 13.023 26.203 1.00 86.81 100 ASP A C 1
ATOM 837 O O . ASP A 1 100 ? -9.970 13.382 25.043 1.00 86.81 100 ASP A O 1
ATOM 841 N N . ASN A 1 101 ? -8.813 13.653 26.929 1.00 87.44 101 ASN A N 1
ATOM 842 C CA . ASN A 1 101 ? -8.039 14.792 26.429 1.00 87.44 101 ASN A CA 1
ATOM 843 C C . ASN A 1 101 ? -7.126 14.455 25.235 1.00 87.44 101 ASN A C 1
ATOM 845 O O . ASN A 1 101 ? -6.620 15.373 24.587 1.00 87.44 101 ASN A O 1
ATOM 849 N N . CYS A 1 102 ? -6.917 13.181 24.909 1.00 89.88 102 CYS A N 1
ATOM 850 C CA . CYS A 1 102 ? -6.197 12.709 23.728 1.00 89.88 102 CYS A CA 1
ATOM 851 C C . CYS A 1 102 ? -7.145 12.297 22.586 1.00 89.88 102 CYS A C 1
ATOM 853 O O . CYS A 1 102 ? -6.677 11.920 21.509 1.00 89.88 102 CYS A O 1
ATOM 855 N N . GLY A 1 103 ? -8.462 12.401 22.782 1.00 93.75 103 GLY A N 1
ATOM 856 C CA . GLY A 1 103 ? -9.474 11.936 21.837 1.00 93.75 103 GLY A CA 1
ATOM 857 C C . GLY A 1 103 ? -9.727 10.427 21.913 1.00 93.75 103 GLY A C 1
ATOM 858 O O . GLY A 1 103 ? -10.370 9.878 21.030 1.00 93.75 103 GLY A O 1
ATOM 859 N N . LYS A 1 104 ? -9.201 9.708 22.908 1.00 95.06 104 LYS A N 1
ATOM 860 C CA . LYS A 1 104 ? -9.398 8.258 23.008 1.00 95.06 104 LYS A CA 1
ATOM 861 C C . LYS A 1 104 ? -10.737 7.966 23.682 1.00 95.06 104 LYS A C 1
ATOM 863 O O . LYS A 1 104 ? -10.979 8.454 24.782 1.00 95.06 104 LYS A O 1
ATOM 868 N N . SER A 1 105 ? -11.583 7.161 23.042 1.00 96.38 105 SER A N 1
ATOM 869 C CA . SER A 1 105 ? -12.764 6.565 23.679 1.00 96.38 105 SER A CA 1
ATOM 870 C C . SER A 1 105 ? -12.391 5.310 24.475 1.00 96.38 105 SER A C 1
ATOM 872 O O . SER A 1 105 ? -11.276 4.790 24.359 1.00 96.38 105 SER A O 1
ATOM 874 N N . ALA A 1 106 ? -13.337 4.776 25.251 1.00 95.56 106 ALA A N 1
ATOM 875 C CA . ALA A 1 106 ? -13.162 3.494 25.934 1.00 95.56 106 ALA A CA 1
ATOM 876 C C . ALA A 1 106 ? -12.837 2.357 24.946 1.00 95.56 106 ALA A C 1
ATOM 878 O O . ALA A 1 106 ? -11.926 1.565 25.191 1.00 95.56 106 ALA A O 1
ATOM 879 N N . LEU A 1 107 ? -13.513 2.331 23.787 1.00 98.38 107 LEU A N 1
ATOM 880 C CA . LEU A 1 107 ? -13.273 1.338 22.735 1.00 98.38 107 LEU A CA 1
ATOM 881 C C . LEU A 1 107 ? -11.870 1.466 22.138 1.00 98.38 107 LEU A C 1
ATOM 883 O O . LEU A 1 107 ? -11.199 0.453 21.931 1.00 98.38 107 LEU A O 1
ATOM 887 N N . PHE A 1 108 ? -11.402 2.697 21.906 1.00 98.38 108 PHE A N 1
ATOM 888 C CA . PHE A 1 108 ? -10.038 2.937 21.439 1.00 98.38 108 PHE A CA 1
ATOM 889 C C . PHE A 1 108 ? -9.016 2.341 22.417 1.00 98.38 108 PHE A C 1
ATOM 891 O O . PHE A 1 108 ? -8.126 1.597 22.008 1.00 98.38 108 PHE A O 1
ATOM 898 N N . VAL A 1 109 ? -9.162 2.626 23.717 1.00 96.75 109 VAL A N 1
ATOM 899 C CA . VAL A 1 109 ? -8.260 2.099 24.753 1.00 96.75 109 VAL A CA 1
ATOM 900 C C . VAL A 1 109 ? -8.337 0.574 24.837 1.00 96.75 109 VAL A C 1
ATOM 902 O O . VAL A 1 109 ? -7.307 -0.082 24.952 1.00 96.75 109 VAL A O 1
ATOM 905 N N . ALA A 1 110 ? -9.527 -0.019 24.739 1.00 97.88 110 ALA A N 1
ATOM 906 C CA . ALA A 1 110 ? -9.680 -1.472 24.738 1.00 97.88 110 ALA A CA 1
ATOM 907 C C . ALA A 1 110 ? -8.936 -2.139 23.563 1.00 97.88 110 ALA A C 1
ATOM 909 O O . ALA A 1 110 ? -8.286 -3.170 23.755 1.00 97.88 110 ALA A O 1
ATOM 910 N N . CYS A 1 111 ? -8.968 -1.518 22.377 1.00 98.44 111 CYS A N 1
ATOM 911 C CA . CYS A 1 111 ? -8.207 -1.960 21.204 1.00 98.44 111 CYS A CA 1
ATOM 912 C C . CYS A 1 111 ? -6.692 -1.776 21.388 1.00 98.44 111 CYS A C 1
ATOM 914 O O . CYS A 1 111 ? -5.932 -2.665 21.020 1.00 98.44 111 CYS A O 1
ATOM 916 N N . GLU A 1 112 ? -6.251 -0.678 22.011 1.00 97.25 112 GLU A N 1
ATOM 917 C CA . GLU A 1 112 ? -4.843 -0.440 22.381 1.00 97.25 112 GLU A CA 1
ATOM 918 C C . GLU A 1 112 ? -4.321 -1.511 23.356 1.00 97.25 112 GLU A C 1
ATOM 920 O O . GLU A 1 112 ? -3.193 -1.985 23.235 1.00 97.25 112 GLU A O 1
ATOM 925 N N . LYS A 1 113 ? -5.156 -1.936 24.312 1.00 95.81 113 LYS A N 1
ATOM 926 C CA . LYS A 1 113 ? -4.811 -2.954 25.316 1.00 95.81 113 LYS A CA 1
ATOM 927 C C . LYS A 1 113 ? -4.968 -4.396 24.840 1.00 95.81 113 LYS A C 1
ATOM 929 O O . LYS A 1 113 ? -4.538 -5.300 25.549 1.00 95.81 113 LYS A O 1
ATOM 934 N N . GLY A 1 114 ? -5.597 -4.628 23.691 1.00 97.06 114 GLY A N 1
ATOM 935 C CA . GLY A 1 114 ? -5.827 -5.979 23.181 1.00 97.06 114 GLY A CA 1
ATOM 936 C C . GLY A 1 114 ? -6.877 -6.781 23.956 1.00 97.06 114 GLY A C 1
ATOM 937 O O . GLY A 1 114 ? -6.945 -8.003 23.811 1.00 97.06 114 GLY A O 1
ATOM 938 N N . ASN A 1 115 ? -7.712 -6.135 24.781 1.00 95.00 115 ASN A N 1
ATOM 939 C CA . ASN A 1 115 ? -8.732 -6.847 25.550 1.00 95.00 115 ASN A CA 1
ATOM 940 C C . ASN A 1 115 ? -9.990 -7.078 24.705 1.00 95.00 115 ASN A C 1
ATOM 942 O O . ASN A 1 115 ? -10.927 -6.280 24.710 1.00 95.00 115 ASN A O 1
ATOM 946 N N . PHE A 1 116 ? -10.020 -8.219 24.017 1.00 97.69 116 PHE A N 1
ATOM 947 C CA . PHE A 1 116 ? -11.130 -8.616 23.152 1.00 97.69 116 PHE A CA 1
ATOM 948 C C . PHE A 1 116 ? -12.491 -8.636 23.866 1.00 97.69 116 PHE A C 1
ATOM 950 O O . PHE A 1 116 ? -13.469 -8.152 23.307 1.00 97.69 116 PHE A O 1
ATOM 957 N N . LYS A 1 117 ? -12.562 -9.113 25.119 1.00 96.62 117 LYS A N 1
ATOM 958 C CA . LYS A 1 117 ? -13.827 -9.165 25.876 1.00 96.62 117 LYS A CA 1
ATOM 959 C C . LYS A 1 117 ? -14.396 -7.769 26.127 1.00 96.62 117 LYS A C 1
ATOM 961 O O . LYS A 1 117 ? -15.598 -7.565 26.008 1.00 96.62 117 LYS A O 1
ATOM 966 N N . VAL A 1 118 ? -13.533 -6.805 26.453 1.00 96.31 118 VAL A N 1
ATOM 967 C CA . VAL A 1 118 ? -13.942 -5.404 26.639 1.00 96.31 118 VAL A CA 1
ATOM 968 C C . VAL A 1 118 ? -14.359 -4.780 25.308 1.00 96.31 118 VAL A C 1
ATOM 970 O O . VAL A 1 118 ? -15.360 -4.073 25.266 1.00 96.31 118 VAL A O 1
ATOM 973 N N . VAL A 1 119 ? -13.641 -5.066 24.216 1.00 98.44 119 VAL A N 1
ATOM 974 C CA . VAL A 1 119 ? -14.022 -4.614 22.866 1.00 98.44 119 VAL A CA 1
ATOM 975 C C . VAL A 1 119 ? -15.422 -5.109 22.492 1.00 98.44 119 VAL A C 1
ATOM 977 O O . VAL A 1 119 ? -16.244 -4.309 22.047 1.00 98.44 119 VAL A O 1
ATOM 980 N N . GLN A 1 120 ? -15.711 -6.399 22.699 1.00 98.12 120 GLN A N 1
ATOM 981 C CA . GLN A 1 120 ? -17.035 -6.970 22.439 1.00 98.12 120 GLN A CA 1
ATOM 982 C C . GLN A 1 120 ? -18.115 -6.267 23.254 1.00 98.12 120 GLN A C 1
ATOM 984 O O . GLN A 1 120 ? -19.056 -5.733 22.672 1.00 98.12 120 GLN A O 1
ATOM 989 N N . LEU A 1 121 ? -17.910 -6.191 24.571 1.00 95.44 121 LEU A N 1
ATOM 990 C CA . LEU A 1 121 ? -18.849 -5.583 25.503 1.00 95.44 121 LEU A CA 1
ATOM 991 C C . LEU A 1 121 ? -19.175 -4.130 25.128 1.00 95.44 121 LEU A C 1
ATOM 993 O O . LEU A 1 121 ? -20.342 -3.754 25.097 1.00 95.44 121 LEU A O 1
ATOM 997 N N . LEU A 1 122 ? -18.164 -3.318 24.808 1.00 96.75 122 LEU A N 1
ATOM 998 C CA . LEU A 1 122 ? -18.363 -1.917 24.432 1.00 96.75 122 LEU A CA 1
ATOM 999 C C . LEU A 1 122 ? -19.156 -1.777 23.125 1.00 96.75 122 LEU A C 1
ATOM 1001 O O . LEU A 1 122 ? -20.073 -0.964 23.051 1.00 96.75 122 LEU A O 1
ATOM 1005 N N . ILE A 1 123 ? -18.833 -2.573 22.100 1.00 98.00 123 ILE A N 1
ATOM 1006 C CA . ILE A 1 123 ? -19.524 -2.509 20.801 1.00 98.00 123 ILE A CA 1
ATOM 1007 C C . ILE A 1 123 ? -20.974 -2.992 20.920 1.00 98.00 123 ILE A C 1
ATOM 1009 O O . ILE A 1 123 ? -21.869 -2.393 20.331 1.00 98.00 123 ILE A O 1
ATOM 1013 N N . GLU A 1 124 ? -21.227 -4.038 21.707 1.00 96.00 124 GLU A N 1
ATOM 1014 C CA . GLU A 1 124 ? -22.580 -4.544 21.979 1.00 96.00 124 GLU A CA 1
ATOM 1015 C C . GLU A 1 124 ? -23.467 -3.509 22.686 1.00 96.00 124 GLU A C 1
ATOM 1017 O O . GLU A 1 124 ? -24.682 -3.525 22.504 1.00 96.00 124 GLU A O 1
ATOM 1022 N N . HIS A 1 125 ? -22.863 -2.571 23.422 1.00 93.62 125 HIS A N 1
ATOM 1023 C CA . HIS A 1 125 ? -23.552 -1.460 24.085 1.00 93.62 125 HIS A CA 1
ATOM 1024 C C . HIS A 1 125 ? -23.484 -0.147 23.286 1.00 93.62 125 HIS A C 1
ATOM 1026 O O . HIS A 1 125 ? -23.731 0.928 23.829 1.00 93.62 125 HIS A O 1
ATOM 1032 N N . GLY A 1 126 ? -23.178 -0.224 21.988 1.00 94.19 126 GLY A N 1
ATOM 1033 C CA . GLY A 1 126 ? -23.321 0.896 21.059 1.00 94.19 126 GLY A CA 1
ATOM 1034 C C . GLY A 1 126 ? -22.100 1.803 20.916 1.00 94.19 126 GLY A C 1
ATOM 1035 O O . GLY A 1 126 ? -22.240 2.883 20.350 1.00 94.19 126 GLY A O 1
ATOM 1036 N N . ALA A 1 127 ? -20.913 1.396 21.381 1.00 96.75 127 ALA A N 1
ATOM 1037 C CA . ALA A 1 127 ? -19.691 2.161 21.128 1.00 96.75 127 ALA A CA 1
ATOM 1038 C C . ALA A 1 127 ? -19.423 2.302 19.621 1.00 96.75 127 ALA A C 1
ATOM 1040 O O . ALA A 1 127 ? -19.415 1.317 18.875 1.00 96.75 127 ALA A O 1
ATOM 1041 N N . ASN A 1 128 ? -19.136 3.520 19.170 1.00 97.75 128 ASN A N 1
ATOM 1042 C CA . ASN A 1 128 ? -18.843 3.800 17.776 1.00 97.75 128 ASN A CA 1
ATOM 1043 C C . ASN A 1 128 ? -17.453 3.269 17.390 1.00 97.75 128 ASN A C 1
ATOM 1045 O O . ASN A 1 128 ? -16.410 3.789 17.801 1.00 97.75 128 ASN A O 1
ATOM 1049 N N . VAL A 1 129 ? -17.449 2.263 16.513 1.00 98.06 129 VAL A N 1
ATOM 1050 C CA . VAL A 1 129 ? -16.255 1.574 15.993 1.00 98.06 129 VAL A CA 1
ATOM 1051 C C . VAL A 1 129 ? -15.276 2.470 15.227 1.00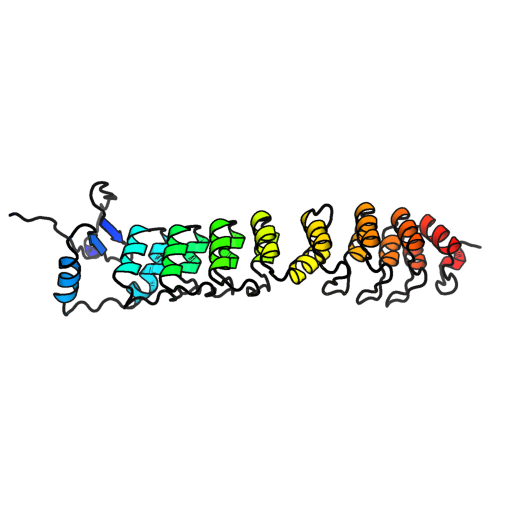 98.06 129 VAL A C 1
ATOM 1053 O O . VAL A 1 129 ? -14.127 2.082 15.020 1.00 98.06 129 VAL A O 1
ATOM 1056 N N . ASN A 1 130 ? -15.698 3.674 14.831 1.00 97.88 130 ASN A N 1
ATOM 1057 C CA . ASN A 1 130 ? -14.918 4.619 14.033 1.00 97.88 130 ASN A CA 1
ATOM 1058 C C . ASN A 1 130 ? -14.436 5.850 14.819 1.00 97.88 130 ASN A C 1
ATOM 1060 O O . ASN A 1 130 ? -13.743 6.690 14.242 1.00 97.88 130 ASN A O 1
ATOM 1064 N N . ASN A 1 131 ? -14.752 5.968 16.115 1.00 95.81 131 ASN A N 1
ATOM 1065 C CA . ASN A 1 131 ? -14.313 7.098 16.939 1.00 95.81 131 ASN A CA 1
ATOM 1066 C C . ASN A 1 131 ? -12.792 7.085 17.143 1.00 95.81 131 ASN A C 1
ATOM 1068 O O . ASN A 1 131 ? -12.254 6.368 17.989 1.00 95.81 131 ASN A O 1
ATOM 1072 N N . GLY A 1 132 ? -12.100 7.892 16.339 1.00 96.00 132 GLY A N 1
ATOM 1073 C CA . GLY A 1 132 ? -10.651 8.017 16.365 1.00 96.00 132 GLY A CA 1
ATOM 1074 C C . GLY A 1 132 ? -10.128 9.055 17.357 1.00 96.00 132 GLY A C 1
ATOM 1075 O O . GLY A 1 132 ? -10.850 9.946 17.800 1.00 96.00 132 GLY A O 1
ATOM 1076 N N . ASN A 1 133 ? -8.838 8.951 17.678 1.00 97.38 133 ASN A N 1
ATOM 1077 C CA . ASN A 1 133 ? -8.149 9.887 18.564 1.00 97.38 133 ASN A CA 1
ATOM 1078 C C . ASN A 1 133 ? -7.784 11.216 17.876 1.00 97.38 133 ASN A C 1
ATOM 1080 O O . ASN A 1 133 ? -7.961 11.393 16.671 1.00 97.38 133 ASN A O 1
ATOM 1084 N N . LYS A 1 134 ? -7.188 12.158 18.623 1.00 97.88 134 LYS A N 1
ATOM 1085 C CA . LYS A 1 134 ? -6.763 13.470 18.089 1.00 97.88 134 LYS A CA 1
ATOM 1086 C C . LYS A 1 134 ? -5.726 13.395 16.961 1.00 97.88 134 LYS A C 1
ATOM 1088 O O . LYS A 1 134 ? -5.535 14.389 16.259 1.00 97.88 134 LYS A O 1
ATOM 1093 N N . ASN A 1 135 ? -5.060 12.258 16.772 1.00 97.88 135 ASN A N 1
ATOM 1094 C CA . ASN A 1 135 ? -4.122 12.014 15.673 1.00 97.88 135 ASN A CA 1
ATOM 1095 C C . ASN A 1 135 ? -4.783 11.324 14.466 1.00 97.88 135 ASN A C 1
ATOM 1097 O O . ASN A 1 135 ? -4.100 11.016 13.491 1.00 97.88 135 ASN A O 1
ATOM 1101 N N . GLY A 1 136 ? -6.098 11.098 14.516 1.00 97.69 136 GLY A N 1
ATOM 1102 C CA . GLY A 1 136 ? -6.869 10.426 13.473 1.00 97.69 136 GLY A CA 1
ATOM 1103 C C . GLY A 1 136 ? -6.731 8.903 13.478 1.00 97.69 136 GLY A C 1
ATOM 1104 O O . GLY A 1 136 ? -7.192 8.265 12.541 1.00 97.69 136 GLY A O 1
ATOM 1105 N N . TYR A 1 137 ? -6.102 8.302 14.495 1.00 98.50 137 TYR A N 1
ATOM 1106 C CA . TYR A 1 137 ? -6.064 6.842 14.606 1.00 98.50 137 TYR A CA 1
ATOM 1107 C C . TYR A 1 137 ? -7.439 6.327 15.017 1.00 98.50 137 TYR A C 1
ATOM 1109 O O . TYR A 1 137 ? -7.973 6.781 16.027 1.00 98.50 137 TYR A O 1
ATOM 1117 N N . THR A 1 138 ? -7.988 5.372 14.272 1.00 98.38 138 THR A N 1
ATOM 1118 C CA . THR A 1 138 ? -9.238 4.674 14.612 1.00 98.38 138 THR A CA 1
ATOM 1119 C C . THR A 1 138 ? -8.967 3.441 15.486 1.00 98.38 138 THR A C 1
ATOM 1121 O O . THR A 1 138 ? -7.827 2.965 15.530 1.00 98.38 138 THR A O 1
ATOM 1124 N N . PRO A 1 139 ? -9.989 2.864 16.148 1.00 98.62 139 PRO A N 1
ATOM 1125 C CA . PRO A 1 139 ? -9.850 1.585 16.849 1.00 98.62 139 PRO A CA 1
ATOM 1126 C C . PRO A 1 139 ? -9.280 0.466 15.958 1.00 98.62 139 PRO A C 1
ATOM 1128 O O . PRO A 1 139 ? -8.400 -0.279 16.390 1.00 98.62 139 PRO A O 1
ATOM 1131 N N . LEU A 1 140 ? -9.705 0.401 14.688 1.00 98.56 140 LEU A N 1
ATOM 1132 C CA . LEU A 1 140 ? -9.201 -0.572 13.709 1.00 98.56 140 LEU A CA 1
ATOM 1133 C C . LEU A 1 140 ? -7.709 -0.372 13.409 1.00 98.56 140 LEU A C 1
ATOM 1135 O O . LEU A 1 140 ? -6.964 -1.349 13.342 1.00 98.56 140 LEU A O 1
ATOM 1139 N N . MET A 1 141 ? -7.257 0.878 13.262 1.00 98.50 141 MET A N 1
ATOM 1140 C CA . MET A 1 141 ? -5.838 1.194 13.067 1.00 98.50 141 MET A CA 1
ATOM 1141 C C . MET A 1 141 ? -4.994 0.793 14.276 1.00 98.50 141 MET A C 1
ATOM 1143 O O . MET A 1 141 ? -3.924 0.217 14.103 1.00 98.50 141 MET 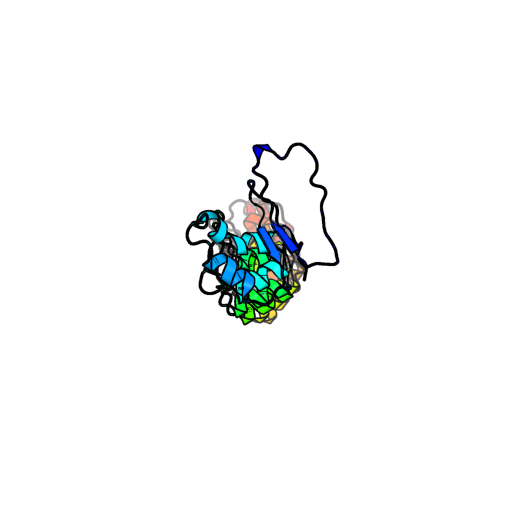A O 1
ATOM 1147 N N . GLU A 1 142 ? -5.468 1.071 15.493 1.00 98.38 142 GLU A N 1
ATOM 1148 C CA . GLU A 1 142 ? -4.728 0.740 16.714 1.00 98.38 142 GLU A CA 1
ATOM 1149 C C . GLU A 1 142 ? -4.640 -0.781 16.921 1.00 98.38 142 GLU A C 1
ATOM 1151 O O . GLU A 1 142 ? -3.562 -1.304 17.202 1.00 98.38 142 GLU A O 1
ATOM 1156 N N . ALA A 1 143 ? -5.728 -1.521 16.689 1.00 98.62 143 ALA A N 1
ATOM 1157 C CA . ALA A 1 143 ? -5.700 -2.985 16.714 1.00 98.62 143 ALA A CA 1
ATOM 1158 C C . ALA A 1 143 ? -4.771 -3.567 15.630 1.00 98.62 143 ALA A C 1
ATOM 1160 O O . ALA A 1 143 ? -4.035 -4.522 15.886 1.00 98.62 143 ALA A O 1
ATOM 1161 N N . SER A 1 144 ? -4.763 -2.957 14.438 1.00 98.38 144 SER A N 1
ATOM 1162 C CA . SER A 1 144 ? -3.895 -3.348 13.318 1.00 98.38 144 SER A CA 1
ATOM 1163 C C . SER A 1 144 ? -2.417 -3.103 13.608 1.00 98.38 144 SER A C 1
ATOM 1165 O O . SER A 1 144 ? -1.580 -3.931 13.258 1.00 98.38 144 SER A O 1
ATOM 1167 N N . LYS A 1 145 ? -2.091 -1.996 14.283 1.00 98.25 145 LYS A N 1
ATOM 1168 C CA . LYS A 1 145 ? -0.734 -1.655 14.729 1.00 98.25 145 LYS A CA 1
ATOM 1169 C C . LYS A 1 145 ? -0.188 -2.673 15.730 1.00 98.25 145 LYS A C 1
ATOM 1171 O O . LYS A 1 145 ? 0.945 -3.117 15.589 1.00 98.25 145 LYS A O 1
ATOM 1176 N N . ASN A 1 146 ? -1.005 -3.066 16.708 1.00 97.94 146 ASN A N 1
ATOM 1177 C CA . ASN A 1 146 ? -0.610 -3.959 17.805 1.00 97.94 146 ASN A CA 1
ATOM 1178 C C . ASN A 1 146 ? -0.799 -5.460 17.492 1.00 97.94 146 ASN A C 1
ATOM 1180 O O . ASN A 1 146 ? -0.670 -6.298 18.380 1.00 97.94 146 ASN A O 1
ATOM 1184 N N . ASN A 1 147 ? -1.085 -5.814 16.235 1.00 98.25 147 ASN A N 1
ATOM 1185 C CA . ASN A 1 147 ? -1.244 -7.192 15.758 1.00 98.25 147 ASN A CA 1
ATOM 1186 C C . ASN A 1 147 ? -2.379 -8.005 16.425 1.00 98.25 147 ASN A C 1
ATOM 1188 O O . ASN A 1 147 ? -2.301 -9.229 16.549 1.00 98.25 147 ASN A O 1
ATOM 1192 N N . TYR A 1 148 ? -3.471 -7.353 16.834 1.00 98.56 148 TYR A N 1
ATOM 1193 C CA . TYR A 1 148 ? -4.619 -8.036 17.441 1.00 98.56 148 TYR A CA 1
ATOM 1194 C C . TYR A 1 148 ? -5.621 -8.510 16.383 1.00 98.56 148 TYR A C 1
ATOM 1196 O O . TYR A 1 148 ? -6.689 -7.923 16.205 1.00 98.56 148 TYR A O 1
ATOM 1204 N N . LEU A 1 149 ? -5.281 -9.591 15.670 1.00 98.44 149 LEU A N 1
ATOM 1205 C CA . LEU A 1 149 ? -6.087 -10.102 14.553 1.00 98.44 149 LEU A CA 1
ATOM 1206 C C . LEU A 1 149 ? -7.549 -10.381 14.940 1.00 98.44 149 LEU A C 1
ATOM 1208 O O . LEU A 1 149 ? -8.447 -10.033 14.186 1.00 98.44 149 LEU A O 1
ATOM 1212 N N . ASN A 1 150 ? -7.815 -10.977 16.105 1.00 98.62 150 ASN A N 1
ATOM 1213 C CA . ASN A 1 150 ? -9.182 -11.238 16.574 1.00 98.62 150 ASN A CA 1
ATOM 1214 C C . ASN A 1 150 ? -10.007 -9.951 16.755 1.00 98.62 150 ASN A C 1
ATOM 1216 O O . ASN A 1 150 ? -11.172 -9.917 16.366 1.00 98.62 150 ASN A O 1
ATOM 1220 N N . ILE A 1 151 ? -9.400 -8.886 17.287 1.00 98.81 151 ILE A N 1
ATOM 1221 C CA . ILE A 1 151 ? -10.040 -7.570 17.416 1.00 98.81 151 ILE A CA 1
ATOM 1222 C C . ILE A 1 151 ? -10.259 -6.952 16.037 1.00 98.81 151 ILE A C 1
ATOM 1224 O O . ILE A 1 151 ? -11.346 -6.454 15.768 1.00 98.81 151 ILE A O 1
ATOM 1228 N N . VAL A 1 152 ? -9.266 -7.017 15.146 1.00 98.69 152 VAL A N 1
ATOM 1229 C CA . VAL A 1 152 ? -9.397 -6.520 13.770 1.00 98.69 152 VAL A CA 1
ATOM 1230 C C . VAL A 1 152 ? -10.567 -7.186 13.051 1.00 98.69 152 VAL A C 1
ATOM 1232 O O . VAL A 1 152 ? -11.394 -6.484 12.472 1.00 98.69 152 VAL A O 1
ATOM 1235 N N . LYS A 1 153 ? -10.663 -8.520 13.121 1.00 98.50 153 LYS A N 1
ATOM 1236 C CA . LYS A 1 153 ? -11.761 -9.274 12.506 1.00 98.50 153 LYS A CA 1
ATOM 1237 C C . LYS A 1 153 ? -13.113 -8.773 12.993 1.00 98.50 153 LYS A C 1
ATOM 1239 O O . LYS A 1 153 ? -13.941 -8.356 12.188 1.00 98.50 153 LYS A O 1
ATOM 1244 N N . TYR A 1 154 ? -13.268 -8.706 14.311 1.00 98.62 154 TYR A N 1
ATOM 1245 C CA . TYR A 1 154 ? -14.505 -8.266 14.937 1.00 98.62 154 TYR A CA 1
ATOM 1246 C C . TYR A 1 154 ? -14.859 -6.810 14.612 1.00 98.62 154 TYR A C 1
ATOM 1248 O O . TYR A 1 154 ? -16.011 -6.505 14.330 1.00 98.62 154 TYR A O 1
ATOM 1256 N N . LEU A 1 155 ? -13.885 -5.896 14.586 1.00 98.56 155 LEU A N 1
ATOM 1257 C CA . LEU A 1 155 ? -14.128 -4.502 14.202 1.00 98.56 155 LEU A CA 1
ATOM 1258 C C . LEU A 1 155 ? -14.619 -4.386 12.753 1.00 98.56 155 LEU A C 1
ATOM 1260 O O . LEU A 1 155 ? -15.555 -3.632 12.491 1.00 98.56 155 LEU A O 1
ATOM 1264 N N . VAL A 1 156 ? -14.023 -5.141 11.824 1.00 97.88 156 VAL A N 1
ATOM 1265 C CA . VAL A 1 156 ? -14.459 -5.183 10.418 1.00 97.88 156 VAL A CA 1
ATOM 1266 C C . VAL A 1 156 ? -15.877 -5.750 10.304 1.00 97.88 156 VAL A C 1
ATOM 1268 O O . VAL A 1 156 ? -16.722 -5.135 9.659 1.00 97.88 156 VAL A O 1
ATOM 1271 N N . GLU A 1 157 ? -16.177 -6.853 10.997 1.00 97.44 157 GLU A N 1
ATOM 1272 C CA . GLU A 1 157 ? -17.528 -7.439 11.067 1.00 97.44 157 GLU A CA 1
ATOM 1273 C C . GLU A 1 157 ? -18.573 -6.459 11.627 1.00 97.44 157 GLU A C 1
ATOM 1275 O O . GLU A 1 157 ? -19.745 -6.510 11.256 1.00 97.44 157 GLU A O 1
ATOM 1280 N N . LYS A 1 158 ? -18.157 -5.549 12.515 1.00 98.12 158 LYS A N 1
ATOM 1281 C CA . LYS A 1 158 ? -19.011 -4.532 13.146 1.00 98.12 158 LYS A CA 1
ATOM 1282 C C . LYS A 1 158 ? -19.028 -3.191 12.406 1.00 98.12 158 LYS A C 1
ATOM 1284 O O . LYS A 1 158 ? -19.548 -2.213 12.937 1.00 98.12 158 LYS A O 1
ATOM 1289 N N . GLY A 1 159 ? -18.513 -3.140 11.176 1.00 96.25 159 GLY A N 1
ATOM 1290 C CA . GLY A 1 159 ? -18.638 -1.974 10.299 1.00 96.25 159 GLY A CA 1
ATOM 1291 C C . GLY A 1 159 ? -17.592 -0.879 10.525 1.00 96.25 159 GLY A C 1
ATOM 1292 O O . GLY A 1 159 ? -17.850 0.289 10.217 1.00 96.25 159 GLY A O 1
ATOM 1293 N N . ALA A 1 160 ? -16.413 -1.213 11.059 1.00 97.00 160 ALA A N 1
ATOM 1294 C CA . ALA A 1 160 ? -15.290 -0.279 11.064 1.00 97.00 160 ALA A CA 1
ATOM 1295 C C . ALA A 1 160 ? -14.920 0.108 9.622 1.00 97.00 160 ALA A C 1
ATOM 1297 O O . ALA A 1 160 ? -14.713 -0.762 8.779 1.00 97.00 160 ALA A O 1
ATOM 1298 N N . ASN A 1 161 ? -14.823 1.409 9.339 1.00 93.06 161 ASN A N 1
ATOM 1299 C CA . ASN A 1 161 ? -14.475 1.932 8.024 1.00 93.06 161 ASN A CA 1
ATOM 1300 C C . ASN A 1 161 ? -12.953 1.826 7.808 1.00 93.06 161 ASN A C 1
ATOM 1302 O O . ASN A 1 161 ? -12.190 2.563 8.444 1.00 93.06 161 ASN A O 1
ATOM 1306 N N . PRO A 1 162 ? -12.490 0.956 6.897 1.00 87.69 162 PRO A N 1
ATOM 1307 C CA . PRO A 1 162 ? -11.065 0.716 6.702 1.00 87.69 162 PRO A CA 1
ATOM 1308 C C . PRO A 1 162 ? -10.346 1.791 5.891 1.00 87.69 162 PRO A C 1
ATOM 1310 O O . PRO A 1 162 ? -9.118 1.867 5.939 1.00 87.69 162 PRO A O 1
ATOM 1313 N N . ASN A 1 163 ? -11.104 2.617 5.168 1.00 88.44 163 ASN A N 1
ATOM 1314 C CA . ASN A 1 163 ? -10.579 3.657 4.288 1.00 88.44 163 ASN A CA 1
ATOM 1315 C C . ASN A 1 163 ? -10.320 4.973 5.033 1.00 88.44 163 ASN A C 1
ATOM 1317 O O . ASN A 1 163 ? -9.812 5.924 4.444 1.00 88.44 163 ASN A O 1
ATOM 1321 N N . LEU A 1 164 ? -10.666 5.049 6.324 1.00 94.00 164 LEU A N 1
ATOM 1322 C CA . LEU A 1 164 ? -10.228 6.157 7.163 1.00 94.00 164 LEU A CA 1
ATOM 1323 C C . LEU A 1 164 ? -8.700 6.171 7.225 1.00 94.00 164 LEU A C 1
ATOM 1325 O O . LEU A 1 164 ? -8.056 5.122 7.249 1.00 94.00 164 LEU A O 1
ATOM 1329 N N . THR A 1 165 ? -8.131 7.371 7.289 1.00 95.44 165 THR A N 1
ATOM 1330 C CA . THR A 1 165 ? -6.688 7.584 7.407 1.00 95.44 165 THR A CA 1
ATOM 1331 C C . THR A 1 165 ? -6.370 8.465 8.604 1.00 95.44 165 THR A C 1
ATOM 1333 O O . THR A 1 165 ? -7.090 9.424 8.886 1.00 95.44 165 THR A O 1
ATOM 1336 N N . ASN A 1 166 ? -5.264 8.175 9.288 1.00 97.19 166 ASN A N 1
ATOM 1337 C CA . ASN A 1 166 ? -4.745 9.060 10.327 1.00 97.19 166 ASN A CA 1
ATOM 1338 C C . ASN A 1 166 ? -4.176 10.364 9.723 1.00 97.19 166 ASN A C 1
ATOM 1340 O O . ASN A 1 166 ? -4.127 10.542 8.505 1.00 97.19 166 ASN A O 1
ATOM 1344 N N . LYS A 1 167 ? -3.689 11.284 10.566 1.00 97.62 167 LYS A N 1
ATOM 1345 C CA . LYS A 1 167 ? -3.071 12.549 10.112 1.00 97.62 167 LYS A CA 1
ATOM 1346 C C . LYS A 1 167 ? -1.810 12.379 9.250 1.00 97.62 167 LYS A C 1
ATOM 1348 O O . LYS A 1 167 ? -1.383 13.345 8.628 1.00 97.62 167 LYS A O 1
ATOM 1353 N N . LEU A 1 168 ? -1.218 11.185 9.220 1.00 94.81 168 LEU A N 1
ATOM 1354 C CA . LEU A 1 168 ? -0.089 10.832 8.355 1.00 94.81 168 LEU A CA 1
ATOM 1355 C C . LEU A 1 168 ? -0.551 10.212 7.022 1.00 94.81 168 LEU A C 1
ATOM 1357 O O . LEU A 1 168 ? 0.283 9.764 6.243 1.00 94.81 168 LEU A O 1
ATOM 1361 N N . GLY A 1 169 ? -1.862 10.142 6.763 1.00 94.06 169 GLY A N 1
ATOM 1362 C CA . GLY A 1 169 ? -2.423 9.517 5.564 1.00 94.06 169 GLY A CA 1
ATOM 1363 C C . GLY A 1 169 ? -2.415 7.985 5.592 1.00 94.06 169 GLY A C 1
ATOM 1364 O O . GLY A 1 169 ? -2.607 7.360 4.555 1.00 94.06 169 GLY A O 1
ATOM 1365 N N . GLN A 1 170 ? -2.192 7.356 6.750 1.00 94.50 170 GLN A N 1
ATOM 1366 C CA . GLN A 1 170 ? -2.101 5.897 6.853 1.00 94.50 170 GLN A CA 1
ATOM 1367 C C . GLN A 1 170 ? -3.459 5.280 7.203 1.00 94.50 170 GLN A C 1
ATOM 1369 O O . GLN A 1 170 ? -4.078 5.666 8.198 1.00 94.50 170 GLN A O 1
ATOM 1374 N N . SER A 1 171 ? -3.896 4.301 6.407 1.00 96.12 171 SER A N 1
ATOM 1375 C CA . SER A 1 171 ? -5.050 3.442 6.701 1.00 96.12 171 SER A CA 1
ATOM 1376 C C . SER A 1 171 ? -4.677 2.295 7.649 1.00 96.12 171 SER A C 1
ATOM 1378 O O . SER A 1 171 ? -3.498 2.063 7.936 1.00 96.12 171 SER A O 1
ATOM 1380 N N . ALA A 1 172 ? -5.672 1.531 8.112 1.00 97.25 172 ALA A N 1
ATOM 1381 C CA . ALA A 1 172 ? -5.426 0.325 8.910 1.00 97.25 172 ALA A CA 1
ATOM 1382 C C . ALA A 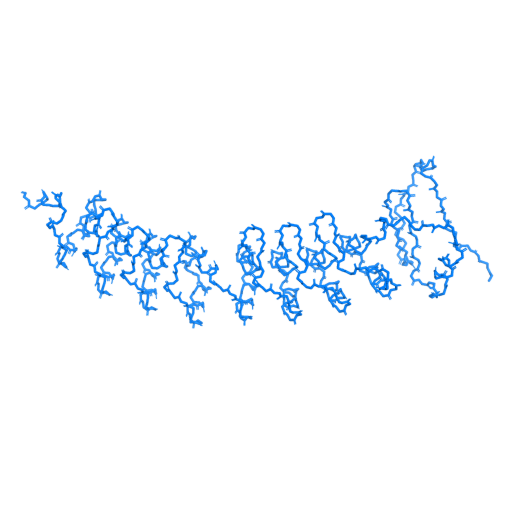1 172 ? -4.562 -0.707 8.159 1.00 97.25 172 ALA A C 1
ATOM 1384 O O . ALA A 1 172 ? -3.639 -1.274 8.745 1.00 97.25 172 ALA A O 1
ATOM 1385 N N . LEU A 1 173 ? -4.809 -0.881 6.854 1.00 96.50 173 LEU A N 1
ATOM 1386 C CA . LEU A 1 173 ? -4.018 -1.750 5.978 1.00 96.50 173 LEU A CA 1
ATOM 1387 C C . LEU A 1 173 ? -2.550 -1.311 5.925 1.00 96.50 173 LEU A C 1
ATOM 1389 O O . LEU A 1 173 ? -1.652 -2.131 6.118 1.00 96.50 173 LEU A O 1
ATOM 1393 N N . LEU A 1 174 ? -2.307 -0.012 5.727 1.00 95.00 174 LEU A N 1
ATOM 1394 C CA . LEU A 1 174 ? -0.953 0.535 5.636 1.00 95.00 174 LEU A CA 1
ATOM 1395 C C . LEU A 1 174 ? -0.197 0.408 6.962 1.00 95.00 174 LEU A C 1
ATOM 1397 O O . LEU A 1 174 ? 0.985 0.078 6.990 1.00 95.00 174 LEU A O 1
ATOM 1401 N N . ILE A 1 175 ? -0.885 0.647 8.079 1.00 96.38 175 ILE A N 1
ATOM 1402 C CA . ILE A 1 175 ? -0.318 0.475 9.417 1.00 96.38 175 ILE A CA 1
ATOM 1403 C C . ILE A 1 175 ? 0.051 -0.991 9.661 1.00 96.38 175 ILE A C 1
ATOM 1405 O O . ILE A 1 175 ? 1.154 -1.253 10.135 1.00 96.38 175 ILE A O 1
ATOM 1409 N N . ALA A 1 176 ? -0.825 -1.942 9.322 1.00 96.19 176 ALA A N 1
ATOM 1410 C CA . ALA A 1 176 ? -0.528 -3.366 9.469 1.00 96.19 176 ALA A CA 1
ATOM 1411 C C . ALA A 1 176 ? 0.699 -3.778 8.641 1.00 96.19 176 ALA A C 1
ATOM 1413 O O . ALA A 1 176 ? 1.578 -4.463 9.162 1.00 96.19 176 ALA A O 1
ATOM 1414 N N . TYR A 1 177 ? 0.785 -3.315 7.390 1.00 93.62 177 TYR A N 1
ATOM 1415 C CA . TYR A 1 177 ? 1.924 -3.577 6.509 1.00 93.62 177 TYR A CA 1
ATOM 1416 C C . TYR A 1 177 ? 3.235 -3.031 7.088 1.00 93.62 177 TYR A C 1
ATOM 1418 O O . TYR A 1 177 ? 4.185 -3.786 7.261 1.00 93.62 177 TYR A O 1
ATOM 1426 N N . ASN A 1 178 ? 3.252 -1.764 7.514 1.00 92.69 178 ASN A N 1
ATOM 1427 C CA . ASN A 1 178 ? 4.437 -1.121 8.099 1.00 92.69 178 ASN A CA 1
ATOM 1428 C C . ASN A 1 178 ? 4.929 -1.770 9.403 1.00 92.69 178 ASN A C 1
ATOM 1430 O O . ASN A 1 178 ? 6.076 -1.576 9.792 1.00 92.69 178 ASN A O 1
ATOM 1434 N N . ASN A 1 179 ? 4.064 -2.518 10.093 1.00 93.81 179 ASN A N 1
ATOM 1435 C CA . ASN A 1 179 ? 4.411 -3.264 11.304 1.00 93.81 179 ASN A CA 1
ATOM 1436 C C . ASN A 1 179 ? 4.644 -4.763 11.028 1.00 93.81 179 ASN A C 1
ATOM 1438 O O . ASN A 1 179 ? 4.773 -5.534 11.973 1.00 93.81 179 ASN A O 1
ATOM 1442 N N . ASN A 1 180 ? 4.710 -5.188 9.75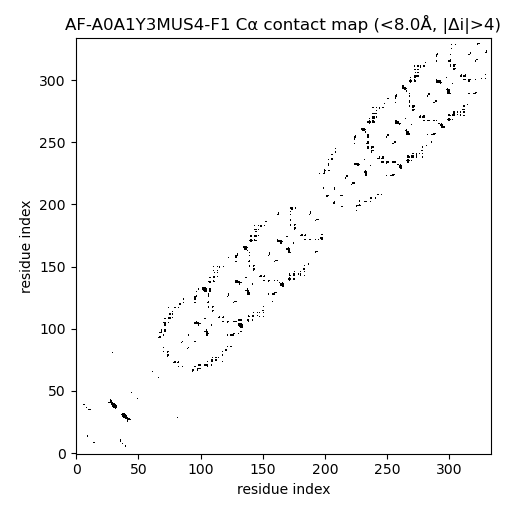9 1.00 92.38 180 ASN A N 1
ATOM 1443 C CA . ASN A 1 180 ? 4.875 -6.585 9.334 1.00 92.38 180 ASN A CA 1
ATOM 1444 C C . ASN A 1 180 ? 3.765 -7.537 9.828 1.00 92.38 180 ASN A C 1
ATOM 1446 O O . ASN A 1 180 ? 3.962 -8.749 9.943 1.00 92.38 180 ASN A O 1
ATOM 1450 N N . ASN A 1 181 ? 2.562 -7.016 10.086 1.00 95.06 181 ASN A N 1
ATOM 1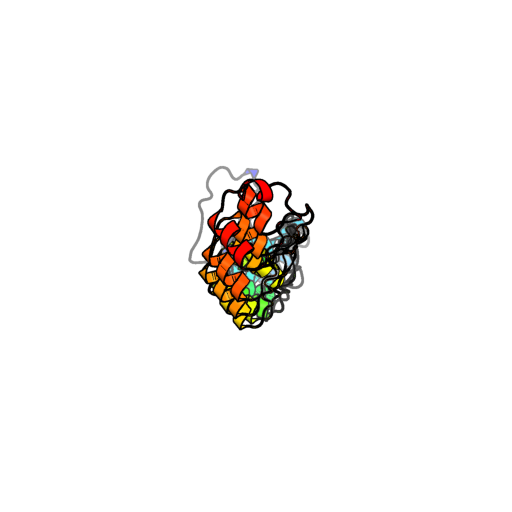451 C CA . ASN A 1 181 ? 1.414 -7.791 10.557 1.00 95.06 181 ASN A CA 1
ATOM 1452 C C . ASN A 1 181 ? 0.685 -8.460 9.376 1.00 95.06 181 ASN A C 1
ATOM 1454 O O . ASN A 1 181 ? -0.489 -8.191 9.108 1.00 95.06 181 ASN A O 1
ATOM 1458 N N . PHE A 1 182 ? 1.380 -9.338 8.643 1.00 91.62 182 PHE A N 1
ATOM 1459 C CA . PHE A 1 182 ? 0.909 -9.896 7.365 1.00 91.62 182 PHE A CA 1
ATOM 1460 C C . PHE A 1 182 ? -0.397 -10.697 7.457 1.00 91.62 182 PHE A C 1
ATOM 1462 O O . PHE A 1 182 ? -1.179 -10.696 6.509 1.00 91.62 182 PHE A O 1
ATOM 1469 N N . SER A 1 183 ? -0.687 -11.334 8.595 1.00 95.69 183 SER A N 1
ATOM 1470 C CA . SER A 1 183 ? -1.979 -12.004 8.819 1.00 95.69 183 SER A CA 1
ATOM 1471 C C . SER A 1 183 ? -3.151 -11.019 8.797 1.00 95.69 183 SER A C 1
ATOM 1473 O O . SER A 1 183 ? -4.215 -11.337 8.270 1.00 95.69 183 SER A O 1
ATOM 1475 N N . ILE A 1 184 ? -2.950 -9.815 9.342 1.00 96.81 184 ILE A N 1
ATOM 1476 C CA . ILE A 1 184 ? -3.934 -8.731 9.288 1.00 96.81 184 ILE A CA 1
ATOM 1477 C C . ILE A 1 184 ? -3.988 -8.163 7.875 1.00 96.81 184 ILE A C 1
ATOM 1479 O O . ILE A 1 184 ? -5.076 -8.043 7.334 1.00 96.81 184 ILE A O 1
ATOM 1483 N N . VAL A 1 185 ? -2.843 -7.893 7.241 1.00 94.94 185 VAL A N 1
ATOM 1484 C CA . VAL A 1 185 ? -2.793 -7.403 5.851 1.00 94.94 185 VAL A CA 1
ATOM 1485 C C . VAL A 1 185 ? -3.607 -8.299 4.913 1.00 94.94 185 VAL A C 1
ATOM 1487 O O . VAL A 1 185 ? -4.487 -7.803 4.215 1.00 94.94 185 VAL A O 1
ATOM 1490 N N . ARG A 1 186 ? -3.380 -9.620 4.953 1.00 93.19 186 ARG A N 1
ATOM 1491 C CA . ARG A 1 186 ? -4.129 -10.602 4.151 1.00 93.19 186 ARG A CA 1
ATOM 1492 C C . ARG A 1 186 ? -5.628 -10.544 4.442 1.00 93.19 186 ARG A C 1
ATOM 1494 O O . ARG A 1 186 ? -6.412 -10.392 3.514 1.00 93.19 186 ARG A O 1
ATOM 1501 N N . TYR A 1 187 ? -6.009 -10.567 5.722 1.00 95.44 187 TYR A N 1
ATOM 1502 C CA . TYR A 1 187 ? -7.412 -10.467 6.124 1.00 95.44 187 TYR A CA 1
ATOM 1503 C C . TYR A 1 187 ? -8.081 -9.192 5.593 1.00 95.44 187 TYR A C 1
ATOM 1505 O O . TYR A 1 187 ? -9.163 -9.257 5.021 1.00 95.44 187 TYR A O 1
ATOM 1513 N N . LEU A 1 188 ? -7.434 -8.038 5.751 1.00 94.69 188 LEU A N 1
ATOM 1514 C CA . LEU A 1 188 ? -7.945 -6.745 5.302 1.00 94.69 188 LEU A CA 1
ATOM 1515 C C . LEU A 1 188 ? -8.124 -6.711 3.770 1.00 94.69 188 LEU A C 1
ATOM 1517 O O . LEU A 1 188 ? -9.169 -6.283 3.288 1.00 94.69 188 LEU A O 1
ATOM 1521 N N . ILE A 1 189 ? -7.159 -7.231 3.004 1.00 92.25 189 ILE A N 1
ATOM 1522 C CA . ILE A 1 189 ? -7.258 -7.348 1.536 1.00 92.25 189 ILE A CA 1
ATOM 1523 C C . ILE A 1 189 ? -8.432 -8.250 1.130 1.00 92.25 189 ILE A C 1
ATOM 1525 O O . ILE A 1 189 ? -9.196 -7.896 0.235 1.00 92.25 189 ILE A O 1
ATOM 1529 N N . ASP A 1 190 ? -8.608 -9.392 1.800 1.00 91.31 190 ASP A N 1
ATOM 1530 C CA . ASP A 1 190 ? -9.705 -10.333 1.522 1.00 91.31 190 ASP A CA 1
ATOM 1531 C C . ASP A 1 190 ? -11.095 -9.739 1.811 1.00 91.31 190 ASP A C 1
ATOM 1533 O O . ASP A 1 190 ? -12.092 -10.220 1.278 1.00 91.31 190 ASP A O 1
ATOM 1537 N N . HIS A 1 191 ? -11.169 -8.670 2.611 1.00 91.00 191 HIS A N 1
ATOM 1538 C CA . HIS A 1 191 ? -12.408 -7.957 2.943 1.00 91.00 191 HIS A CA 1
ATOM 1539 C C . HIS A 1 191 ? -12.586 -6.667 2.124 1.00 91.00 191 HIS A C 1
ATOM 1541 O O . HIS A 1 191 ? -13.295 -5.752 2.544 1.00 91.00 191 HIS A O 1
ATOM 1547 N N . GLY A 1 192 ? -11.956 -6.588 0.946 1.00 83.00 192 GLY A N 1
ATOM 1548 C CA . GLY A 1 192 ? -12.214 -5.543 -0.050 1.00 83.00 192 GLY A CA 1
ATOM 1549 C C . GLY A 1 192 ? -11.655 -4.165 0.307 1.00 83.00 192 GLY A C 1
ATOM 1550 O O . GLY A 1 192 ? -12.160 -3.154 -0.180 1.00 83.00 192 GLY A O 1
ATOM 1551 N N . MET A 1 193 ? -10.642 -4.101 1.172 1.00 87.69 193 MET A N 1
ATOM 1552 C CA . MET A 1 193 ? -9.996 -2.835 1.520 1.00 87.69 193 MET A CA 1
ATOM 1553 C C . MET A 1 193 ? -9.156 -2.292 0.366 1.00 87.69 193 MET A C 1
ATOM 1555 O O . MET A 1 193 ? -8.532 -3.059 -0.366 1.00 87.69 193 MET A O 1
ATOM 1559 N N . ASP A 1 194 ? -9.112 -0.964 0.224 1.00 86.69 194 ASP A N 1
ATOM 1560 C CA . ASP A 1 194 ? -8.339 -0.313 -0.834 1.00 86.69 194 ASP A CA 1
ATOM 1561 C C . ASP A 1 194 ? -6.833 -0.564 -0.653 1.00 86.69 194 ASP A C 1
ATOM 1563 O O . ASP A 1 194 ? -6.209 -0.109 0.311 1.00 86.69 194 ASP A O 1
ATOM 1567 N N . VAL A 1 195 ? -6.243 -1.287 -1.606 1.00 90.69 195 VAL A N 1
ATOM 1568 C CA . VAL A 1 195 ? -4.815 -1.627 -1.622 1.00 90.69 195 VAL A CA 1
ATOM 1569 C C . VAL A 1 195 ? -3.978 -0.631 -2.422 1.00 90.69 195 VAL A C 1
ATOM 1571 O O . VAL A 1 195 ? -2.757 -0.765 -2.456 1.00 90.69 195 VAL A O 1
ATOM 1574 N N . ARG A 1 196 ? -4.580 0.371 -3.076 1.00 90.88 196 ARG A N 1
ATOM 1575 C CA . ARG A 1 196 ? -3.857 1.301 -3.956 1.00 90.88 196 ARG A CA 1
ATOM 1576 C C . ARG A 1 196 ? -2.692 1.971 -3.239 1.00 90.88 196 ARG A C 1
ATOM 1578 O O . ARG A 1 196 ? -1.583 2.012 -3.766 1.00 90.88 196 ARG A O 1
ATOM 1585 N N . GLN A 1 197 ? -2.928 2.473 -2.027 1.00 90.19 197 GLN A N 1
ATOM 1586 C CA . GLN A 1 197 ? -1.882 3.139 -1.253 1.00 90.19 197 GLN A CA 1
ATOM 1587 C C . GLN A 1 197 ? -0.787 2.163 -0.794 1.00 90.19 197 GLN A C 1
ATOM 1589 O O . GLN A 1 197 ? 0.380 2.547 -0.740 1.00 90.19 197 GLN A O 1
ATOM 1594 N N . LEU A 1 198 ? -1.149 0.905 -0.517 1.00 91.81 198 LEU A N 1
ATOM 1595 C CA . LEU A 1 198 ? -0.198 -0.166 -0.216 1.00 91.81 198 LEU A CA 1
ATOM 1596 C C . LEU A 1 198 ? 0.699 -0.455 -1.430 1.00 91.81 198 LEU A C 1
ATOM 1598 O O . LEU A 1 198 ? 1.917 -0.457 -1.289 1.00 91.81 198 LEU A O 1
ATOM 1602 N N . LEU A 1 199 ? 0.123 -0.613 -2.626 1.00 91.25 199 LEU A N 1
ATOM 1603 C CA . LEU A 1 199 ? 0.883 -0.841 -3.862 1.00 91.25 199 LEU A CA 1
ATOM 1604 C C . LEU A 1 199 ? 1.819 0.332 -4.186 1.00 91.25 199 LEU A C 1
ATOM 1606 O O . LEU A 1 199 ? 2.985 0.120 -4.510 1.00 91.25 199 LEU A O 1
ATOM 1610 N N . ILE A 1 200 ? 1.348 1.577 -4.035 1.00 90.81 200 ILE A N 1
ATOM 1611 C CA . ILE A 1 200 ? 2.194 2.772 -4.192 1.00 90.81 200 ILE A CA 1
ATOM 1612 C C . ILE A 1 200 ? 3.373 2.739 -3.212 1.00 90.81 200 ILE A C 1
ATOM 1614 O O . ILE A 1 200 ? 4.501 3.041 -3.609 1.00 90.81 200 ILE A O 1
ATOM 1618 N N . GLN A 1 201 ? 3.135 2.357 -1.954 1.00 89.31 201 GLN A N 1
ATOM 1619 C CA . GLN A 1 201 ? 4.195 2.261 -0.955 1.00 89.31 201 GLN A CA 1
ATOM 1620 C C . GLN A 1 201 ? 5.201 1.146 -1.290 1.00 89.31 201 GLN A C 1
ATOM 1622 O O . GLN A 1 201 ? 6.406 1.387 -1.223 1.00 89.31 201 GLN A O 1
ATOM 1627 N N . MET A 1 202 ? 4.729 -0.033 -1.711 1.00 90.00 202 MET A N 1
ATOM 1628 C CA . MET A 1 202 ? 5.587 -1.142 -2.152 1.00 90.00 202 MET A CA 1
ATOM 1629 C C . MET A 1 202 ? 6.520 -0.709 -3.291 1.00 90.00 202 MET A C 1
ATOM 1631 O O . MET A 1 202 ? 7.704 -1.041 -3.270 1.00 90.00 202 MET A O 1
ATOM 1635 N N . ILE A 1 203 ? 6.021 0.101 -4.237 1.00 89.38 203 ILE A N 1
ATOM 1636 C CA . ILE A 1 203 ? 6.852 0.692 -5.296 1.00 89.38 203 ILE A CA 1
ATOM 1637 C C . ILE A 1 203 ? 7.879 1.663 -4.720 1.00 89.38 203 ILE A C 1
ATOM 1639 O O . ILE A 1 203 ? 9.055 1.594 -5.064 1.00 89.38 203 ILE A O 1
ATOM 1643 N N . GLN A 1 204 ? 7.465 2.594 -3.861 1.00 85.94 204 GLN A N 1
ATOM 1644 C CA . GLN A 1 204 ? 8.374 3.607 -3.312 1.00 85.94 204 GLN A CA 1
ATOM 1645 C C . GLN A 1 204 ? 9.549 2.992 -2.547 1.00 85.94 204 GLN A C 1
ATOM 1647 O O . GLN A 1 204 ? 10.671 3.483 -2.664 1.00 85.94 204 GLN A O 1
ATOM 1652 N N . LEU A 1 205 ? 9.297 1.912 -1.808 1.00 82.75 205 LEU A N 1
ATOM 1653 C CA . LEU A 1 205 ? 10.300 1.240 -0.987 1.00 82.75 205 LEU A CA 1
ATOM 1654 C C . LEU A 1 205 ? 11.089 0.153 -1.737 1.00 82.75 205 LEU A C 1
ATOM 1656 O O . LEU A 1 205 ? 12.004 -0.420 -1.155 1.00 82.75 205 LEU A O 1
ATOM 1660 N N . SER A 1 206 ? 10.776 -0.131 -3.011 1.00 78.38 206 SER A N 1
ATOM 1661 C CA . SER A 1 206 ? 11.296 -1.315 -3.727 1.00 78.38 206 SER A CA 1
ATOM 1662 C C . SER A 1 206 ? 11.001 -2.640 -3.000 1.00 78.38 206 SER A C 1
ATOM 1664 O O . SER A 1 206 ? 11.747 -3.610 -3.126 1.00 78.38 206 SER A O 1
ATOM 1666 N N . GLU A 1 207 ? 9.916 -2.695 -2.226 1.00 71.44 207 GLU A N 1
ATOM 1667 C CA . GLU A 1 207 ? 9.585 -3.816 -1.333 1.00 71.44 207 GLU A CA 1
ATOM 1668 C C . GLU A 1 207 ? 8.682 -4.877 -1.976 1.00 71.44 207 GLU A C 1
ATOM 1670 O O . GLU A 1 207 ? 8.261 -5.823 -1.317 1.00 71.44 207 GLU A O 1
ATOM 1675 N N . PHE A 1 208 ? 8.390 -4.784 -3.271 1.00 63.78 208 PHE A N 1
ATOM 1676 C CA . PHE A 1 208 ? 7.775 -5.885 -4.025 1.00 63.78 208 PHE A CA 1
ATOM 1677 C C . PHE A 1 208 ? 8.764 -7.043 -4.305 1.00 63.78 208 PHE A C 1
ATOM 1679 O O . PHE A 1 208 ? 8.361 -8.117 -4.750 1.00 63.78 208 PHE A O 1
ATOM 1686 N N . ASN A 1 209 ? 10.058 -6.858 -4.015 1.00 49.50 209 ASN A N 1
ATOM 1687 C CA . ASN A 1 209 ? 11.101 -7.845 -4.273 1.00 49.50 209 ASN A CA 1
ATOM 1688 C C . ASN A 1 209 ? 10.916 -9.085 -3.376 1.00 49.50 209 ASN A C 1
ATOM 1690 O O . ASN A 1 209 ? 10.940 -8.978 -2.152 1.00 49.50 209 ASN A O 1
ATOM 1694 N N . ASN A 1 210 ? 10.735 -10.262 -3.986 1.00 54.72 210 ASN A N 1
ATOM 1695 C CA . ASN A 1 210 ? 10.384 -11.528 -3.317 1.00 54.72 210 ASN A CA 1
ATOM 1696 C C . ASN A 1 210 ? 9.093 -11.465 -2.483 1.00 54.72 210 ASN A C 1
ATOM 1698 O O . ASN A 1 210 ? 8.944 -12.196 -1.501 1.00 54.72 210 ASN A O 1
ATOM 1702 N N . ASN A 1 211 ? 8.160 -10.586 -2.844 1.00 67.25 211 ASN A N 1
ATOM 1703 C CA . ASN A 1 211 ? 6.994 -10.349 -2.017 1.00 67.25 211 ASN A CA 1
ATOM 1704 C C . ASN A 1 211 ? 5.816 -11.216 -2.478 1.00 67.25 211 ASN A C 1
ATOM 1706 O O . ASN A 1 211 ? 5.069 -10.846 -3.382 1.00 67.25 211 ASN A O 1
ATOM 1710 N N . GLU A 1 212 ? 5.634 -12.364 -1.818 1.00 82.44 212 GLU A N 1
ATOM 1711 C CA . GLU A 1 212 ? 4.457 -13.237 -1.972 1.00 82.44 212 GLU A CA 1
ATOM 1712 C C . GLU A 1 212 ? 3.148 -12.428 -1.912 1.00 82.44 212 GLU A C 1
ATOM 1714 O O . GLU A 1 212 ? 2.197 -12.722 -2.632 1.00 82.44 212 GLU A O 1
ATOM 1719 N N . LEU A 1 213 ? 3.114 -11.359 -1.104 1.00 87.06 213 LEU A N 1
ATOM 1720 C CA . LEU A 1 213 ? 1.973 -10.456 -1.037 1.00 87.06 213 LEU A CA 1
ATOM 1721 C C . LEU A 1 213 ? 1.761 -9.686 -2.344 1.00 87.06 213 LEU A C 1
ATOM 1723 O O . LEU A 1 213 ? 0.630 -9.613 -2.803 1.00 87.06 213 LEU A O 1
ATOM 1727 N N . PHE A 1 214 ? 2.813 -9.111 -2.936 1.00 87.69 214 PHE A N 1
ATOM 1728 C CA . PHE A 1 214 ? 2.691 -8.369 -4.194 1.00 87.69 214 PHE A CA 1
ATOM 1729 C C . PHE A 1 214 ? 2.226 -9.292 -5.318 1.00 87.69 214 PHE A C 1
ATOM 1731 O O . PHE A 1 214 ? 1.260 -8.970 -6.004 1.00 87.69 214 PHE A O 1
ATOM 1738 N N . ASN A 1 215 ? 2.836 -10.472 -5.442 1.00 85.31 215 ASN A N 1
ATOM 1739 C CA . ASN A 1 215 ? 2.432 -11.447 -6.452 1.00 85.31 215 ASN A CA 1
ATOM 1740 C C . ASN A 1 215 ? 0.970 -11.865 -6.260 1.00 85.31 215 ASN A C 1
ATOM 1742 O O . ASN A 1 215 ? 0.180 -11.773 -7.192 1.00 85.31 215 ASN A O 1
ATOM 1746 N N . SER A 1 216 ? 0.572 -12.174 -5.020 1.00 87.88 216 SER A N 1
ATOM 1747 C CA . SER A 1 216 ? -0.821 -12.494 -4.693 1.00 87.88 216 SER A CA 1
ATOM 1748 C C . SER A 1 216 ? -1.794 -11.346 -4.994 1.00 87.88 216 SER A C 1
ATOM 1750 O O . SER A 1 216 ? -2.952 -11.603 -5.321 1.00 87.88 216 SER A O 1
ATOM 1752 N N . LEU A 1 217 ? -1.362 -10.084 -4.891 1.00 89.38 217 LEU A N 1
ATOM 1753 C CA . LEU A 1 217 ? -2.172 -8.937 -5.301 1.00 89.38 217 LEU A CA 1
ATOM 1754 C C . LEU A 1 217 ? -2.335 -8.909 -6.833 1.00 89.38 217 LEU A C 1
ATOM 1756 O O . LEU A 1 217 ? -3.454 -8.784 -7.329 1.00 89.38 217 LEU A O 1
ATOM 1760 N N . ILE A 1 218 ? -1.259 -9.082 -7.597 1.00 88.31 218 ILE A N 1
ATOM 1761 C CA . ILE A 1 218 ? -1.352 -9.137 -9.064 1.00 88.31 218 ILE A CA 1
ATOM 1762 C C . ILE A 1 218 ? -2.240 -10.308 -9.519 1.00 88.31 218 ILE A C 1
ATOM 1764 O O . ILE A 1 218 ? -3.133 -10.101 -10.338 1.00 88.31 218 ILE A O 1
ATOM 1768 N N . ASP A 1 219 ? -2.109 -11.486 -8.902 1.00 87.50 219 ASP A N 1
ATOM 1769 C CA . ASP A 1 219 ? -2.953 -12.661 -9.177 1.00 87.50 219 ASP A CA 1
ATOM 1770 C C . ASP A 1 219 ? -4.444 -12.409 -8.887 1.00 87.50 219 ASP A C 1
ATOM 1772 O O . ASP A 1 219 ? -5.325 -12.965 -9.544 1.00 87.50 219 ASP A O 1
ATOM 1776 N N . LYS A 1 220 ? -4.751 -11.541 -7.912 1.00 88.56 220 LYS A N 1
ATOM 1777 C CA . LYS A 1 220 ? -6.119 -11.085 -7.604 1.00 88.56 220 LYS A CA 1
ATOM 1778 C C . LYS A 1 220 ? -6.647 -10.026 -8.582 1.00 88.56 220 LYS A C 1
ATOM 1780 O O . LYS A 1 220 ? -7.781 -9.575 -8.424 1.00 88.56 220 LYS A O 1
ATOM 1785 N N . GLY A 1 221 ? -5.858 -9.637 -9.583 1.00 89.00 221 GLY A N 1
ATOM 1786 C CA . GLY A 1 221 ? -6.240 -8.692 -10.631 1.00 89.00 221 GLY A CA 1
ATOM 1787 C C . GLY A 1 221 ? -5.975 -7.224 -10.294 1.00 89.00 221 GLY A C 1
ATOM 1788 O O . GLY A 1 221 ? -6.564 -6.346 -10.926 1.00 89.00 221 GLY A O 1
ATOM 1789 N N . PHE A 1 222 ? -5.124 -6.927 -9.305 1.00 90.19 222 PHE A N 1
ATOM 1790 C CA . PHE A 1 222 ? -4.701 -5.547 -9.062 1.00 90.19 222 PHE A CA 1
ATOM 1791 C C . PHE A 1 222 ? -3.794 -5.033 -10.192 1.00 90.19 222 PHE A C 1
ATOM 1793 O O . PHE A 1 222 ? -3.016 -5.781 -10.779 1.00 90.19 222 PHE A O 1
ATOM 1800 N N . ASP A 1 223 ? -3.900 -3.735 -10.494 1.00 91.75 223 ASP A N 1
ATOM 1801 C CA . ASP A 1 223 ? -3.204 -3.112 -11.624 1.00 91.75 223 ASP A CA 1
ATOM 1802 C C . ASP A 1 223 ? -1.677 -3.122 -11.444 1.00 91.75 223 ASP A C 1
ATOM 1804 O O . ASP A 1 223 ? -1.117 -2.389 -10.623 1.00 91.75 223 ASP A O 1
ATOM 1808 N N . ILE A 1 224 ? -1.003 -3.923 -12.268 1.00 91.56 224 ILE A N 1
ATOM 1809 C CA . ILE A 1 224 ? 0.458 -4.021 -12.335 1.00 91.56 224 ILE A CA 1
ATOM 1810 C C . ILE A 1 224 ? 1.129 -2.731 -12.824 1.00 91.56 224 ILE A C 1
ATOM 1812 O O . ILE A 1 224 ? 2.306 -2.493 -12.557 1.00 91.56 224 ILE A O 1
ATOM 1816 N N . ASN A 1 225 ? 0.383 -1.871 -13.519 1.00 94.75 225 ASN A N 1
ATOM 1817 C CA . ASN A 1 225 ? 0.863 -0.612 -14.079 1.00 94.75 225 ASN A CA 1
ATOM 1818 C C . ASN A 1 225 ? 0.561 0.591 -13.176 1.00 94.75 225 ASN A C 1
ATOM 1820 O O . ASN A 1 225 ? 0.656 1.742 -13.621 1.00 94.75 225 ASN A O 1
ATOM 1824 N N . ILE A 1 226 ? 0.237 0.342 -11.902 1.00 94.12 226 ILE A N 1
ATOM 1825 C CA . ILE A 1 226 ? 0.028 1.388 -10.903 1.00 94.12 226 ILE A CA 1
ATOM 1826 C C . ILE A 1 226 ? 1.260 2.291 -10.773 1.00 94.12 226 ILE A C 1
ATOM 1828 O O . ILE A 1 226 ? 2.405 1.864 -10.900 1.00 94.12 226 ILE A O 1
ATOM 1832 N N . LYS A 1 227 ? 1.020 3.580 -10.534 1.00 94.88 227 LYS A N 1
ATOM 1833 C CA . LYS A 1 227 ? 2.058 4.617 -10.538 1.00 94.88 227 LYS A CA 1
ATOM 1834 C C . LYS A 1 227 ? 2.141 5.266 -9.171 1.00 94.88 227 LYS A C 1
ATOM 1836 O O . LYS A 1 227 ? 1.113 5.593 -8.576 1.00 94.88 227 LYS A O 1
ATOM 1841 N N . ASN A 1 228 ? 3.362 5.469 -8.687 1.00 93.88 228 ASN A N 1
ATOM 1842 C CA . ASN A 1 228 ? 3.595 6.276 -7.495 1.00 93.88 228 ASN A CA 1
ATOM 1843 C C . ASN A 1 228 ? 3.481 7.786 -7.805 1.00 93.88 228 ASN A C 1
ATOM 1845 O O . ASN A 1 228 ? 3.204 8.191 -8.934 1.00 93.88 228 ASN A O 1
ATOM 1849 N N . ASN A 1 229 ? 3.737 8.627 -6.801 1.00 92.88 229 ASN A N 1
ATOM 1850 C CA . ASN A 1 229 ? 3.635 10.090 -6.912 1.00 92.88 229 ASN A CA 1
ATOM 1851 C C . ASN A 1 229 ? 4.666 10.749 -7.851 1.00 92.88 229 ASN A C 1
ATOM 1853 O O . ASN A 1 229 ? 4.588 11.955 -8.050 1.00 92.88 229 ASN A O 1
ATOM 1857 N N . TYR A 1 230 ? 5.626 9.989 -8.384 1.00 94.50 230 TYR A N 1
ATOM 1858 C CA . TYR A 1 230 ? 6.601 10.434 -9.390 1.00 94.50 230 TYR A CA 1
ATOM 1859 C C . TYR A 1 230 ? 6.272 9.895 -10.788 1.00 94.50 230 TYR A C 1
ATOM 1861 O O . TYR A 1 230 ? 7.095 9.959 -11.705 1.00 94.50 230 TYR A O 1
ATOM 1869 N N . GLY A 1 231 ? 5.109 9.255 -10.929 1.00 96.38 231 GLY A N 1
ATOM 1870 C CA . GLY A 1 231 ? 4.727 8.549 -12.135 1.00 96.38 231 GLY A CA 1
ATOM 1871 C C . GLY A 1 231 ? 5.515 7.258 -12.360 1.00 96.38 231 GLY A C 1
ATOM 1872 O O . GLY A 1 231 ? 5.412 6.713 -13.447 1.00 96.38 231 GLY A O 1
ATOM 1873 N N . SER A 1 232 ? 6.302 6.746 -11.409 1.00 95.69 232 SER A N 1
ATOM 1874 C CA . SER A 1 232 ? 7.077 5.511 -11.615 1.00 95.69 232 SER A CA 1
ATOM 1875 C C . SER A 1 232 ? 6.212 4.260 -11.432 1.00 95.69 232 SER A C 1
ATOM 1877 O O . SER A 1 232 ? 5.458 4.175 -10.460 1.00 95.69 232 SER A O 1
ATOM 1879 N N . SER A 1 233 ? 6.348 3.292 -12.347 1.00 96.00 233 SER A N 1
ATOM 1880 C CA . SER A 1 233 ? 5.704 1.967 -12.282 1.00 96.00 233 SER A CA 1
ATOM 1881 C C . SER A 1 233 ? 6.565 0.944 -11.517 1.00 96.00 233 SER A C 1
ATOM 1883 O O . SER A 1 233 ? 7.764 1.191 -11.328 1.00 96.00 233 SER A O 1
ATOM 1885 N N . PRO A 1 234 ? 6.014 -0.224 -11.115 1.00 94.75 234 PRO A N 1
ATOM 1886 C CA . PRO A 1 234 ? 6.809 -1.319 -10.561 1.00 94.75 234 PRO A CA 1
ATOM 1887 C C . PRO A 1 234 ? 7.972 -1.708 -11.474 1.00 94.75 234 PRO A C 1
ATOM 1889 O O . PRO A 1 234 ? 9.107 -1.792 -11.015 1.00 94.75 234 PRO A O 1
ATOM 1892 N N . LEU A 1 235 ? 7.723 -1.821 -12.786 1.00 96.06 235 LEU A N 1
ATOM 1893 C CA . LEU A 1 235 ? 8.742 -2.224 -13.758 1.00 96.06 235 LEU A CA 1
ATOM 1894 C C . LEU A 1 235 ? 9.922 -1.249 -13.812 1.00 96.06 235 LEU A C 1
ATOM 1896 O O . LEU A 1 235 ? 11.072 -1.682 -13.849 1.00 96.06 235 LEU A O 1
ATOM 1900 N N . MET A 1 236 ? 9.667 0.063 -13.763 1.00 96.50 236 MET A N 1
ATOM 1901 C CA . MET A 1 236 ? 10.747 1.056 -13.685 1.00 96.50 236 MET A CA 1
ATOM 1902 C C . MET A 1 236 ? 11.609 0.847 -12.448 1.00 96.50 236 MET A C 1
ATOM 1904 O O . MET A 1 236 ? 12.834 0.913 -12.524 1.00 96.50 236 MET A O 1
ATOM 1908 N N . LYS A 1 237 ? 10.969 0.578 -11.311 1.00 94.19 237 LYS A N 1
ATOM 1909 C CA . LYS A 1 237 ? 11.664 0.404 -10.044 1.00 94.19 237 LYS A CA 1
ATOM 1910 C C . LYS A 1 237 ? 12.431 -0.925 -9.982 1.00 94.19 237 LYS A C 1
ATOM 1912 O O . LYS A 1 237 ? 13.537 -0.931 -9.452 1.00 94.19 237 LYS A O 1
ATOM 1917 N N . ALA A 1 238 ? 11.928 -1.994 -10.602 1.00 93.75 238 ALA A N 1
ATOM 1918 C CA . ALA A 1 238 ? 12.653 -3.253 -10.804 1.00 93.75 238 ALA A CA 1
ATOM 1919 C C . ALA A 1 238 ? 13.903 -3.075 -11.690 1.00 93.75 238 ALA A C 1
ATOM 1921 O O . ALA A 1 238 ? 14.970 -3.623 -11.407 1.00 93.75 238 ALA A O 1
ATOM 1922 N N . CYS A 1 239 ? 13.795 -2.257 -12.743 1.00 96.25 239 CYS A N 1
ATOM 1923 C CA . CYS A 1 239 ? 14.927 -1.911 -13.607 1.00 96.25 239 CYS A CA 1
ATOM 1924 C C . CYS A 1 239 ? 15.967 -1.056 -12.867 1.00 96.25 239 CYS A C 1
ATOM 1926 O O . CYS A 1 239 ? 17.167 -1.275 -13.024 1.00 96.25 239 CYS A O 1
ATOM 1928 N N . GLU A 1 240 ? 15.512 -0.122 -12.026 1.00 94.19 240 GLU A N 1
ATOM 1929 C CA . GLU A 1 240 ? 16.373 0.722 -11.194 1.00 94.19 240 GLU A CA 1
ATOM 1930 C C . GLU A 1 240 ? 17.162 -0.090 -10.151 1.00 94.19 240 GLU A C 1
ATOM 1932 O O . GLU A 1 240 ? 18.310 0.247 -9.861 1.00 94.19 240 GLU A O 1
ATOM 1937 N N . THR A 1 241 ? 16.573 -1.145 -9.578 1.00 92.00 241 THR A N 1
ATOM 1938 C CA . THR A 1 241 ? 17.243 -2.018 -8.595 1.00 92.00 241 THR A CA 1
ATOM 1939 C C . THR A 1 241 ? 18.069 -3.134 -9.233 1.00 92.00 241 THR A C 1
ATOM 1941 O O . THR A 1 241 ? 18.875 -3.757 -8.544 1.00 92.00 241 THR A O 1
ATOM 1944 N N . GLY A 1 242 ? 17.893 -3.393 -10.532 1.00 92.44 242 GLY A N 1
ATOM 1945 C CA . GLY A 1 242 ? 18.591 -4.460 -11.250 1.00 92.44 242 GLY A CA 1
ATOM 1946 C C . GLY A 1 242 ? 18.044 -5.864 -10.986 1.00 92.44 242 GLY A C 1
ATOM 1947 O O . GLY A 1 242 ? 18.750 -6.851 -11.196 1.00 92.44 242 GLY A O 1
ATOM 1948 N N . ASN A 1 243 ? 16.797 -5.987 -10.527 1.00 89.56 243 ASN A N 1
ATOM 1949 C CA . ASN A 1 243 ? 16.208 -7.281 -10.199 1.00 89.56 243 ASN A CA 1
ATOM 1950 C C . ASN A 1 243 ? 15.627 -7.986 -11.435 1.00 89.56 243 ASN A C 1
ATOM 1952 O O . ASN A 1 243 ? 14.447 -7.846 -11.752 1.00 89.56 243 ASN A O 1
ATOM 1956 N N . TYR A 1 244 ? 16.452 -8.780 -12.121 1.00 93.12 244 TYR A N 1
ATOM 1957 C CA . TYR A 1 244 ? 16.060 -9.452 -13.366 1.00 93.12 244 TYR A CA 1
ATOM 1958 C C . TYR A 1 244 ? 14.810 -10.338 -13.228 1.00 93.12 244 TYR A C 1
ATOM 1960 O O . TYR A 1 244 ? 13.908 -10.243 -14.053 1.00 93.12 244 TYR A O 1
ATOM 1968 N N . ARG A 1 245 ? 14.708 -11.153 -12.167 1.00 91.44 245 ARG A N 1
ATOM 1969 C CA . ARG A 1 245 ? 13.552 -12.054 -11.962 1.00 91.44 245 ARG A CA 1
ATOM 1970 C C . ARG A 1 245 ? 12.236 -11.299 -11.853 1.00 91.44 245 ARG A C 1
ATOM 1972 O O . ARG A 1 245 ? 11.193 -11.779 -12.277 1.00 91.44 245 ARG A O 1
ATOM 1979 N N . GLU A 1 246 ? 12.291 -10.126 -11.250 1.00 88.94 246 GLU A N 1
ATOM 1980 C CA . GLU A 1 246 ? 11.118 -9.300 -11.043 1.00 88.94 246 GLU A CA 1
ATOM 1981 C C . GLU A 1 246 ? 10.736 -8.538 -12.309 1.00 88.94 246 GLU A C 1
ATOM 1983 O O . GLU A 1 246 ? 9.559 -8.458 -12.636 1.00 88.94 246 GLU A O 1
ATOM 1988 N N . VAL A 1 247 ? 11.726 -8.071 -13.079 1.00 94.50 247 VAL A N 1
ATOM 1989 C CA . VAL A 1 247 ? 11.489 -7.580 -14.442 1.00 94.50 247 VAL A CA 1
ATOM 1990 C C . VAL A 1 247 ? 10.778 -8.650 -15.270 1.00 94.50 247 VAL A C 1
ATOM 1992 O O . VAL A 1 247 ? 9.770 -8.335 -15.894 1.00 94.50 247 VAL A O 1
ATOM 1995 N N . GLN A 1 248 ? 11.252 -9.902 -15.241 1.00 95.00 248 GLN A N 1
ATOM 1996 C CA . GLN A 1 248 ? 10.603 -11.004 -15.959 1.00 95.00 248 GLN A CA 1
ATOM 1997 C C . GLN A 1 248 ? 9.157 -11.185 -15.511 1.00 95.00 248 GLN A C 1
ATOM 1999 O O . GLN A 1 248 ? 8.250 -11.080 -16.328 1.00 95.00 248 GLN A O 1
ATOM 2004 N N . TYR A 1 249 ? 8.937 -11.351 -14.204 1.00 91.88 249 TYR A N 1
ATOM 2005 C CA . TYR A 1 249 ? 7.598 -11.509 -13.646 1.00 91.88 249 TYR A CA 1
ATOM 2006 C C . TYR A 1 249 ? 6.660 -10.367 -14.056 1.00 91.88 249 TYR A C 1
ATOM 2008 O O . TYR A 1 249 ? 5.521 -10.607 -14.454 1.00 91.88 249 TYR A O 1
ATOM 2016 N N . LEU A 1 250 ? 7.127 -9.119 -13.973 1.00 93.88 250 LEU A N 1
ATOM 2017 C CA . LEU A 1 250 ? 6.308 -7.955 -14.287 1.00 93.88 250 LEU A CA 1
ATOM 2018 C C . LEU A 1 250 ? 5.947 -7.901 -15.776 1.00 93.88 250 LEU A C 1
ATOM 2020 O O . LEU A 1 250 ? 4.792 -7.662 -16.119 1.00 93.88 250 LEU A O 1
ATOM 2024 N N . VAL A 1 251 ? 6.916 -8.144 -16.659 1.00 96.38 251 VAL A N 1
ATOM 2025 C CA . VAL A 1 251 ? 6.705 -8.145 -18.114 1.00 96.38 251 VAL A CA 1
ATOM 2026 C C . VAL A 1 251 ? 5.803 -9.307 -18.540 1.00 96.38 251 VAL A C 1
ATOM 2028 O O . VAL A 1 251 ? 4.877 -9.097 -19.320 1.00 96.38 251 VAL A O 1
ATOM 2031 N N . GLU A 1 252 ? 5.996 -10.500 -17.973 1.00 94.38 252 GLU A N 1
ATOM 2032 C CA . GLU A 1 252 ? 5.140 -11.678 -18.195 1.00 94.38 252 GLU A CA 1
ATOM 2033 C C . GLU A 1 252 ? 3.691 -11.446 -17.736 1.00 94.38 252 GLU A C 1
ATOM 2035 O O . GLU A 1 252 ? 2.758 -11.995 -18.319 1.00 94.38 252 GLU A O 1
ATOM 2040 N N . ASN A 1 253 ? 3.488 -10.573 -16.745 1.00 93.00 253 ASN A N 1
ATOM 2041 C CA . ASN A 1 253 ? 2.174 -10.130 -16.277 1.00 93.00 253 ASN A CA 1
ATOM 2042 C C . ASN A 1 253 ? 1.689 -8.826 -16.947 1.00 93.00 253 ASN A C 1
ATOM 2044 O O . ASN A 1 253 ? 0.806 -8.150 -16.423 1.00 93.00 253 ASN A O 1
ATOM 2048 N N . ASN A 1 254 ? 2.200 -8.495 -18.139 1.00 95.06 254 ASN A N 1
ATOM 2049 C CA . ASN A 1 254 ? 1.777 -7.357 -18.970 1.00 95.06 254 ASN A CA 1
ATOM 2050 C C . ASN A 1 254 ? 2.079 -5.962 -18.385 1.00 95.06 254 ASN A C 1
ATOM 2052 O O . ASN A 1 254 ? 1.314 -5.010 -18.588 1.00 95.06 254 ASN A O 1
ATOM 2056 N N . ALA A 1 255 ? 3.198 -5.803 -17.676 1.00 96.81 255 ALA A N 1
ATOM 2057 C CA . ALA A 1 255 ? 3.702 -4.473 -17.353 1.00 96.81 255 ALA A CA 1
ATOM 2058 C C . ALA A 1 255 ? 4.072 -3.685 -18.626 1.00 96.81 255 ALA A C 1
ATOM 2060 O O . ALA A 1 255 ? 4.677 -4.212 -19.560 1.00 96.81 255 ALA A O 1
ATOM 2061 N N . ASP A 1 256 ? 3.742 -2.394 -18.650 1.00 98.31 256 ASP A N 1
ATOM 2062 C CA . ASP A 1 256 ? 4.050 -1.488 -19.754 1.00 98.31 256 ASP A CA 1
ATOM 2063 C C . ASP A 1 256 ? 5.556 -1.174 -19.793 1.00 98.31 256 ASP A C 1
ATOM 2065 O O . ASP A 1 256 ? 6.069 -0.330 -19.048 1.00 98.31 256 ASP A O 1
ATOM 2069 N N . VAL A 1 257 ? 6.259 -1.849 -20.706 1.00 98.44 257 VAL A N 1
ATOM 2070 C CA . VAL A 1 257 ? 7.699 -1.690 -20.973 1.00 98.44 257 VAL A CA 1
ATOM 2071 C C . VAL A 1 257 ? 8.085 -0.296 -21.482 1.00 98.44 257 VAL A C 1
ATOM 2073 O O . VAL A 1 257 ? 9.259 0.069 -21.422 1.00 98.44 257 VAL A O 1
ATOM 2076 N N . ASN A 1 258 ? 7.120 0.496 -21.959 1.00 98.44 258 ASN A N 1
ATOM 2077 C CA . ASN A 1 258 ? 7.332 1.805 -22.577 1.00 98.44 258 ASN A CA 1
ATOM 2078 C C . ASN A 1 258 ? 6.755 2.972 -21.766 1.00 98.44 258 ASN A C 1
ATOM 2080 O O . ASN A 1 258 ? 6.849 4.121 -22.211 1.00 98.44 258 ASN A O 1
ATOM 2084 N N . HIS A 1 259 ? 6.185 2.705 -20.587 1.00 98.25 259 HIS A N 1
ATOM 2085 C CA . HIS A 1 259 ? 5.640 3.743 -19.715 1.00 98.25 259 HIS A CA 1
ATOM 2086 C C . HIS A 1 259 ? 6.691 4.833 -19.441 1.00 98.25 259 HIS A C 1
ATOM 2088 O O . HIS A 1 259 ? 7.889 4.561 -19.349 1.00 98.25 259 HIS A O 1
ATOM 2094 N N . GLN A 1 260 ? 6.235 6.077 -19.295 1.00 98.19 260 GLN A N 1
ATOM 2095 C CA . GLN A 1 260 ? 7.069 7.241 -19.006 1.00 98.19 260 GLN A CA 1
ATOM 2096 C C . GLN A 1 260 ? 6.636 7.896 -17.694 1.00 98.19 260 GLN A C 1
ATOM 2098 O O . GLN A 1 260 ? 5.471 8.272 -17.545 1.00 98.19 260 GLN A O 1
ATOM 2103 N N . ASN A 1 261 ? 7.574 8.074 -16.763 1.00 97.69 261 ASN A N 1
ATOM 2104 C CA . ASN A 1 261 ? 7.312 8.767 -15.501 1.00 97.69 261 ASN A CA 1
ATOM 2105 C C . ASN A 1 261 ? 7.266 10.299 -15.689 1.00 97.69 261 ASN A C 1
ATOM 2107 O O . ASN A 1 261 ? 7.309 10.806 -16.816 1.00 97.69 261 ASN A O 1
ATOM 2111 N N . ASP A 1 262 ? 7.201 11.062 -14.597 1.00 97.94 262 ASP A N 1
ATOM 2112 C CA . ASP A 1 262 ? 7.031 12.523 -14.660 1.00 97.94 262 ASP A CA 1
ATOM 2113 C C . ASP A 1 262 ? 8.224 13.256 -15.303 1.00 97.94 262 ASP A C 1
ATOM 2115 O O . ASP A 1 262 ? 8.071 14.343 -15.874 1.00 97.94 262 ASP A O 1
ATOM 2119 N N . ILE A 1 263 ? 9.413 12.643 -15.270 1.00 97.19 263 ILE A N 1
ATOM 2120 C CA . ILE A 1 263 ? 10.623 13.110 -15.968 1.00 97.19 263 ILE A CA 1
ATOM 2121 C C . ILE A 1 263 ? 10.839 12.409 -17.313 1.00 97.19 263 ILE A C 1
ATOM 2123 O O . ILE A 1 263 ? 11.898 12.545 -17.918 1.00 97.19 263 ILE A O 1
ATOM 2127 N N . LYS A 1 264 ? 9.818 11.708 -17.813 1.00 97.94 264 LYS A N 1
ATOM 2128 C CA . LYS A 1 264 ? 9.801 11.008 -19.102 1.00 97.94 264 LYS A CA 1
ATOM 2129 C C . LYS A 1 264 ? 10.817 9.865 -19.238 1.00 97.94 264 LYS A C 1
ATOM 2131 O O . LYS A 1 264 ? 11.033 9.391 -20.352 1.00 97.94 264 LYS A O 1
ATOM 2136 N N . ASN A 1 265 ? 11.381 9.381 -18.131 1.00 97.88 265 ASN A N 1
ATOM 2137 C CA . ASN A 1 265 ? 12.220 8.183 -18.136 1.00 97.88 265 ASN A CA 1
ATOM 2138 C C . ASN A 1 265 ? 11.370 6.933 -18.369 1.00 97.88 265 ASN A C 1
ATOM 2140 O O . ASN A 1 265 ? 10.229 6.870 -17.910 1.00 97.88 265 ASN A O 1
ATOM 2144 N N . THR A 1 266 ? 11.954 5.948 -19.049 1.00 98.44 266 THR A N 1
ATOM 2145 C CA . THR A 1 266 ? 11.378 4.621 -19.312 1.00 98.44 266 THR A CA 1
ATOM 2146 C C . THR A 1 266 ? 12.080 3.546 -18.476 1.00 98.44 266 THR A C 1
ATOM 2148 O O . THR A 1 266 ? 13.189 3.787 -17.985 1.00 98.44 266 THR A O 1
ATOM 2151 N N . PRO A 1 267 ? 11.500 2.337 -18.337 1.00 98.44 267 PRO A N 1
ATOM 2152 C CA . PRO A 1 267 ? 12.206 1.193 -17.755 1.00 98.44 267 PRO A CA 1
ATOM 2153 C C . PRO A 1 267 ? 13.568 0.927 -18.414 1.00 98.44 267 PRO A C 1
ATOM 2155 O O . PRO A 1 267 ? 14.555 0.691 -17.721 1.00 98.44 267 PRO A O 1
ATOM 2158 N N . LEU A 1 268 ? 13.640 1.048 -19.746 1.00 98.56 268 LEU A N 1
ATOM 2159 C CA . LEU A 1 268 ? 14.872 0.841 -20.507 1.00 98.56 268 LEU A CA 1
ATOM 2160 C C . LEU A 1 268 ? 15.955 1.877 -20.166 1.00 98.56 268 LEU A C 1
ATOM 2162 O O . LEU A 1 268 ? 17.117 1.504 -20.039 1.00 98.56 268 LEU A O 1
ATOM 2166 N N . ILE A 1 269 ? 15.587 3.151 -19.965 1.00 98.06 269 ILE A N 1
ATOM 2167 C CA . ILE A 1 269 ? 16.528 4.195 -19.520 1.00 98.06 269 ILE A CA 1
ATOM 2168 C C . ILE A 1 269 ? 17.129 3.824 -18.156 1.00 98.06 269 ILE A C 1
ATOM 2170 O O . ILE A 1 269 ? 18.348 3.846 -18.019 1.00 98.06 269 ILE A O 1
ATOM 2174 N N . TYR A 1 270 ? 16.311 3.402 -17.184 1.00 97.88 270 TYR A N 1
ATOM 2175 C CA . TYR A 1 270 ? 16.816 2.972 -15.872 1.00 97.88 270 TYR A CA 1
ATOM 2176 C C . TYR A 1 270 ? 17.715 1.730 -15.959 1.00 97.88 270 TYR A C 1
ATOM 2178 O O . TYR A 1 270 ? 18.777 1.696 -15.341 1.00 97.88 270 TYR A O 1
ATOM 2186 N N . ALA A 1 271 ? 17.329 0.716 -16.739 1.00 98.31 271 ALA A N 1
ATOM 2187 C CA . ALA A 1 271 ? 18.139 -0.489 -16.925 1.00 98.31 271 ALA A CA 1
ATOM 2188 C C . ALA A 1 271 ? 19.511 -0.176 -17.550 1.00 98.31 271 ALA A C 1
ATOM 2190 O O . ALA A 1 271 ? 20.530 -0.723 -17.119 1.00 98.31 271 ALA A O 1
ATOM 2191 N N . SER A 1 272 ? 19.528 0.732 -18.532 1.00 98.12 272 SER A N 1
ATOM 2192 C CA . SER A 1 272 ? 20.739 1.224 -19.186 1.00 98.12 272 SER A CA 1
ATOM 2193 C C . SER A 1 272 ? 21.627 2.047 -18.256 1.00 98.12 272 SER A C 1
ATOM 2195 O O . SER A 1 272 ? 22.832 1.821 -18.233 1.00 98.12 272 SER A O 1
ATOM 2197 N N . GLU 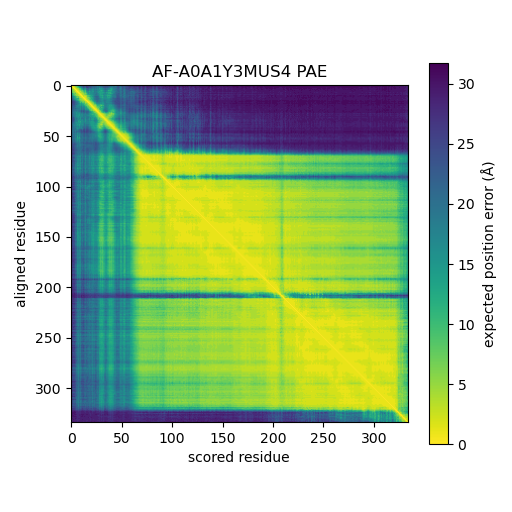A 1 273 ? 21.047 2.965 -17.477 1.00 97.38 273 GLU A N 1
ATOM 2198 C CA . GLU A 1 273 ? 21.756 3.783 -16.480 1.00 97.38 273 GLU A CA 1
ATOM 2199 C C . GLU A 1 273 ? 22.426 2.913 -15.408 1.00 97.38 273 GLU A C 1
ATOM 2201 O O . GLU A 1 273 ? 23.532 3.202 -14.963 1.00 97.38 273 GLU A O 1
ATOM 2206 N N . ARG A 1 274 ? 21.771 1.815 -15.008 1.00 97.50 274 ARG A N 1
ATOM 2207 C CA . ARG A 1 274 ? 22.293 0.860 -14.018 1.00 97.50 274 ARG A CA 1
ATOM 2208 C C . ARG A 1 274 ? 23.261 -0.175 -14.593 1.00 97.50 274 ARG A C 1
ATOM 2210 O O . ARG A 1 274 ? 23.816 -0.961 -13.829 1.00 97.50 274 ARG A O 1
ATOM 2217 N N . GLY A 1 275 ? 23.442 -0.220 -15.912 1.00 97.44 275 GLY A N 1
ATOM 2218 C CA . GLY A 1 275 ? 24.384 -1.137 -16.553 1.00 97.44 275 GLY A CA 1
ATOM 2219 C C . GLY A 1 275 ? 23.928 -2.593 -16.643 1.00 97.44 275 GLY A C 1
ATOM 2220 O O . GLY A 1 275 ? 24.742 -3.475 -16.926 1.00 97.44 275 GLY A O 1
ATOM 2221 N N . ASN A 1 276 ? 22.641 -2.870 -16.426 1.00 97.50 276 ASN A N 1
ATOM 2222 C CA . ASN A 1 276 ? 22.109 -4.232 -16.389 1.00 97.50 276 ASN A CA 1
ATOM 2223 C C . ASN A 1 276 ? 21.799 -4.742 -17.803 1.00 97.50 276 ASN A C 1
ATOM 2225 O O . ASN A 1 276 ? 20.653 -4.699 -18.254 1.00 97.50 276 ASN A O 1
ATOM 2229 N N . ILE A 1 277 ? 22.821 -5.240 -18.509 1.00 97.94 277 ILE A N 1
ATOM 2230 C CA . ILE A 1 277 ? 22.699 -5.696 -19.905 1.00 97.94 277 ILE A CA 1
ATOM 2231 C C . ILE A 1 277 ? 21.620 -6.770 -20.100 1.00 97.94 277 ILE A C 1
ATOM 2233 O O . ILE A 1 277 ? 20.921 -6.736 -21.108 1.00 97.94 277 ILE A O 1
ATOM 2237 N N . ASP A 1 278 ? 21.444 -7.688 -19.149 1.00 98.56 278 ASP A N 1
ATOM 2238 C CA . ASP A 1 278 ? 20.449 -8.759 -19.273 1.00 98.56 278 ASP A CA 1
ATOM 2239 C C . ASP A 1 278 ? 19.018 -8.208 -19.215 1.00 98.56 278 ASP A C 1
ATOM 2241 O O . ASP A 1 278 ? 18.170 -8.606 -20.010 1.00 98.56 278 ASP A O 1
ATOM 2245 N N . ILE A 1 279 ? 18.767 -7.219 -18.346 1.00 98.69 279 ILE A N 1
ATOM 2246 C CA . ILE A 1 279 ? 17.486 -6.499 -18.292 1.00 98.69 279 ILE A CA 1
ATOM 2247 C C . ILE A 1 279 ? 17.275 -5.704 -19.582 1.00 98.69 279 ILE A C 1
ATOM 2249 O O . ILE A 1 279 ? 16.193 -5.759 -20.155 1.00 98.69 279 ILE A O 1
ATOM 2253 N N . VAL A 1 280 ? 18.300 -4.994 -20.067 1.00 98.75 280 VAL A N 1
ATOM 2254 C CA . VAL A 1 280 ? 18.218 -4.232 -21.325 1.00 98.75 280 VAL A CA 1
ATOM 2255 C C . VAL A 1 280 ? 17.833 -5.140 -22.492 1.00 98.75 280 VAL A C 1
ATOM 2257 O O . VAL A 1 280 ? 16.905 -4.817 -23.233 1.00 98.75 280 VAL A O 1
ATOM 2260 N N . LYS A 1 281 ? 18.519 -6.279 -22.642 1.00 98.69 281 LYS A N 1
ATOM 2261 C CA . LYS A 1 281 ? 18.223 -7.269 -23.683 1.00 98.69 281 LYS A CA 1
ATOM 2262 C C . LYS A 1 281 ? 16.788 -7.752 -23.587 1.00 98.69 281 LYS A C 1
ATOM 2264 O O . LYS A 1 281 ? 16.045 -7.635 -24.556 1.00 98.69 281 LYS A O 1
ATOM 2269 N N . TYR A 1 282 ? 16.395 -8.192 -22.397 1.00 98.75 282 TYR A N 1
ATOM 2270 C CA . TYR A 1 282 ? 15.064 -8.717 -22.146 1.00 98.75 282 TYR A CA 1
ATOM 2271 C C . TYR A 1 282 ? 13.968 -7.686 -22.448 1.00 98.75 282 TYR A C 1
ATOM 2273 O O . TYR A 1 282 ? 13.013 -7.997 -23.150 1.00 98.75 282 TYR A O 1
ATOM 2281 N N . LEU A 1 283 ? 14.117 -6.433 -22.009 1.00 98.75 283 LEU A N 1
ATOM 2282 C CA . LEU A 1 283 ? 13.157 -5.369 -22.318 1.00 98.75 283 LEU A CA 1
ATOM 2283 C C . LEU A 1 283 ? 13.045 -5.105 -23.828 1.00 98.75 283 LEU A C 1
ATOM 2285 O O . LEU A 1 283 ? 11.938 -4.939 -24.337 1.00 98.75 283 LEU A O 1
ATOM 2289 N N . VAL A 1 284 ? 14.169 -5.073 -24.552 1.00 98.50 284 VAL A N 1
ATOM 2290 C CA . VAL A 1 284 ? 14.191 -4.867 -26.014 1.00 98.50 284 VAL A CA 1
ATOM 2291 C C . VAL A 1 284 ? 13.518 -6.032 -26.745 1.00 98.50 284 VAL A C 1
ATOM 2293 O O . VAL A 1 284 ? 12.702 -5.797 -27.634 1.00 98.50 284 VAL A O 1
ATOM 2296 N N . GLU A 1 285 ? 13.789 -7.272 -26.331 1.00 98.25 285 GLU A N 1
ATOM 2297 C CA . GLU A 1 285 ? 13.119 -8.478 -26.842 1.00 98.25 285 GLU A CA 1
ATOM 2298 C C . GLU A 1 285 ? 11.598 -8.443 -26.608 1.00 98.25 285 GLU A C 1
ATOM 2300 O O . GLU A 1 285 ? 10.839 -8.972 -27.417 1.00 98.25 285 GLU A O 1
ATOM 2305 N N . HIS A 1 286 ? 11.147 -7.755 -25.553 1.00 98.50 286 HIS A N 1
ATOM 2306 C CA . HIS A 1 286 ? 9.733 -7.580 -25.201 1.00 98.50 286 HIS A CA 1
ATOM 2307 C C . HIS A 1 286 ? 9.152 -6.229 -25.660 1.00 98.50 286 HIS A C 1
ATOM 2309 O O . HIS A 1 286 ? 8.131 -5.775 -25.145 1.00 98.50 286 HIS A O 1
ATOM 2315 N N . GLY A 1 287 ? 9.765 -5.586 -26.660 1.00 97.69 287 GLY A N 1
ATOM 2316 C CA . GLY A 1 287 ? 9.176 -4.436 -27.355 1.00 97.69 287 GLY A CA 1
ATOM 2317 C C . GLY A 1 287 ? 9.430 -3.069 -26.712 1.00 97.69 287 GLY A C 1
ATOM 2318 O O . GLY A 1 287 ? 8.703 -2.112 -27.001 1.00 97.69 287 GLY A O 1
ATOM 2319 N N . ALA A 1 288 ? 10.452 -2.937 -25.862 1.00 98.38 288 ALA A N 1
ATOM 2320 C CA . ALA A 1 288 ? 10.889 -1.627 -25.390 1.00 98.38 288 ALA A CA 1
ATOM 2321 C C . ALA A 1 288 ? 11.412 -0.765 -26.555 1.00 98.38 288 ALA A C 1
ATOM 2323 O O . ALA A 1 288 ? 12.294 -1.160 -27.319 1.00 98.38 288 ALA A O 1
ATOM 2324 N N . ASN A 1 289 ? 10.891 0.452 -26.675 1.00 97.69 289 ASN A N 1
ATOM 2325 C CA . ASN A 1 289 ? 11.305 1.422 -27.673 1.00 97.69 289 ASN A CA 1
ATOM 2326 C C . ASN A 1 289 ? 12.604 2.111 -27.231 1.00 97.69 289 ASN A C 1
ATOM 2328 O O . ASN A 1 289 ? 12.620 2.976 -26.353 1.00 97.69 289 ASN A O 1
ATOM 2332 N N . ILE A 1 290 ? 13.690 1.745 -27.912 1.00 96.25 290 ILE A N 1
ATOM 2333 C CA . ILE A 1 290 ? 15.068 2.187 -27.652 1.00 96.25 290 ILE A CA 1
ATOM 2334 C C . ILE A 1 290 ? 15.251 3.708 -27.774 1.00 96.25 290 ILE A C 1
ATOM 2336 O O . ILE A 1 290 ? 16.147 4.283 -27.157 1.00 96.25 290 ILE A O 1
ATOM 2340 N N . ASN A 1 291 ? 14.395 4.373 -28.552 1.00 94.81 291 ASN A N 1
ATOM 2341 C CA . ASN A 1 291 ? 14.572 5.765 -28.958 1.00 94.81 291 ASN A CA 1
ATOM 2342 C C . ASN A 1 291 ? 13.711 6.763 -28.164 1.00 94.81 291 ASN A C 1
ATOM 2344 O O . ASN A 1 291 ? 13.676 7.947 -28.513 1.00 94.81 291 ASN A O 1
ATOM 2348 N N . ILE A 1 292 ? 13.003 6.317 -27.118 1.00 95.81 292 ILE A N 1
ATOM 2349 C CA . ILE A 1 292 ? 12.258 7.224 -26.235 1.00 95.81 292 ILE A CA 1
ATOM 2350 C C . ILE A 1 292 ? 13.237 8.123 -25.473 1.00 95.81 292 ILE A C 1
ATOM 2352 O O . ILE A 1 292 ? 14.274 7.669 -24.993 1.00 95.81 292 ILE A O 1
ATOM 2356 N N . LYS A 1 293 ? 12.876 9.406 -25.361 1.00 94.69 293 LYS A N 1
ATOM 2357 C CA . LYS A 1 293 ? 13.672 10.431 -24.685 1.00 94.69 293 LYS A CA 1
ATOM 2358 C C . LYS A 1 293 ? 13.100 10.804 -23.322 1.00 94.69 293 LYS A C 1
ATOM 2360 O O . LYS A 1 293 ? 11.883 10.978 -23.191 1.00 94.69 293 LY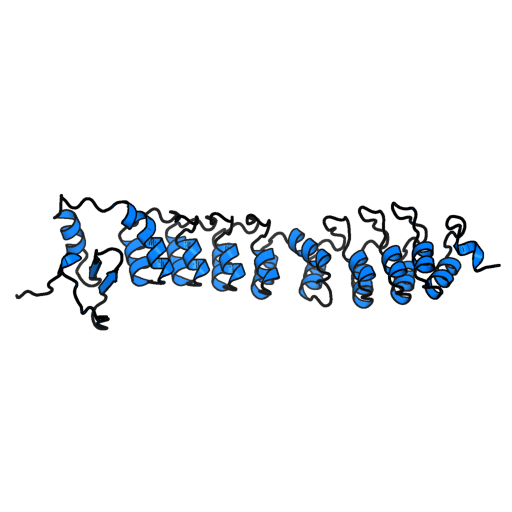S A O 1
ATOM 2365 N N . SER A 1 294 ? 13.994 11.004 -22.355 1.00 95.25 294 SER A N 1
ATOM 2366 C CA . SER A 1 294 ? 13.714 11.672 -21.085 1.00 95.25 294 SER A CA 1
ATOM 2367 C C . SER A 1 294 ? 13.329 13.137 -21.311 1.00 95.25 294 SER A C 1
ATOM 2369 O O . SER A 1 294 ? 13.443 13.692 -22.409 1.00 95.25 294 SER A O 1
ATOM 2371 N N . LYS A 1 295 ? 12.912 13.815 -20.239 1.00 95.31 295 LYS A N 1
ATOM 2372 C CA . LYS A 1 295 ? 12.603 15.247 -20.259 1.00 95.31 295 LYS A CA 1
ATOM 2373 C C . LYS A 1 295 ? 13.846 16.096 -20.550 1.00 95.31 295 LYS A C 1
ATOM 2375 O O . LYS A 1 295 ? 13.706 17.187 -21.096 1.00 95.31 295 LYS A O 1
ATOM 2380 N N . CYS A 1 296 ? 15.033 15.592 -20.216 1.00 90.94 296 CYS A N 1
ATOM 2381 C CA . CYS A 1 296 ? 16.320 16.226 -20.505 1.00 90.94 296 CYS A CA 1
ATOM 2382 C C . CYS A 1 296 ? 16.858 15.866 -21.901 1.00 90.94 296 CYS A C 1
ATOM 2384 O O . CYS A 1 296 ? 17.861 16.428 -22.331 1.00 90.94 296 CYS A O 1
ATOM 2386 N N . GLY A 1 297 ? 16.165 14.990 -22.636 1.00 91.62 297 GLY A N 1
ATOM 2387 C CA . GLY A 1 297 ? 16.559 14.540 -23.968 1.00 91.62 297 GLY A CA 1
ATOM 2388 C C . GLY A 1 297 ? 17.383 13.253 -23.982 1.00 91.62 297 GLY A C 1
ATOM 2389 O O . GLY A 1 297 ? 17.718 12.799 -25.075 1.00 91.62 297 GLY A O 1
ATOM 2390 N N . ASP A 1 298 ? 17.659 12.660 -22.818 1.00 92.12 298 ASP A N 1
ATOM 2391 C CA . ASP A 1 298 ? 18.458 11.439 -22.692 1.00 92.12 298 ASP A CA 1
ATOM 2392 C C . ASP A 1 298 ? 17.728 10.236 -23.283 1.00 92.12 298 ASP A C 1
ATOM 2394 O O . ASP A 1 298 ? 16.518 10.078 -23.114 1.00 92.12 298 ASP A O 1
ATOM 2398 N N . THR A 1 299 ? 18.472 9.362 -23.943 1.00 94.81 299 THR A N 1
ATOM 2399 C CA . THR A 1 299 ? 18.003 8.080 -24.467 1.00 94.81 299 THR A CA 1
ATOM 2400 C C . THR A 1 299 ? 18.617 6.940 -23.657 1.00 94.81 299 THR A C 1
ATOM 2402 O O . THR A 1 299 ? 19.576 7.128 -22.910 1.00 94.81 299 THR A O 1
ATOM 2405 N N . ALA A 1 300 ? 18.118 5.714 -23.841 1.00 96.44 300 ALA A N 1
ATOM 2406 C CA . ALA A 1 300 ? 18.734 4.533 -23.236 1.00 96.44 300 ALA A CA 1
ATOM 2407 C C . ALA A 1 300 ? 20.209 4.347 -23.654 1.00 96.44 300 ALA A C 1
ATOM 2409 O O . ALA A 1 300 ? 20.997 3.795 -22.887 1.00 96.44 300 ALA A O 1
ATOM 2410 N N . ILE A 1 301 ? 20.590 4.803 -24.854 1.00 95.00 301 ILE A N 1
ATOM 2411 C CA . ILE A 1 301 ? 21.972 4.722 -25.334 1.00 95.00 301 ILE A CA 1
ATOM 2412 C C . ILE A 1 301 ? 22.847 5.842 -24.746 1.00 95.00 301 ILE A C 1
ATOM 2414 O O . ILE A 1 301 ? 23.976 5.553 -24.348 1.00 95.00 301 ILE A O 1
ATOM 2418 N N . SER A 1 302 ? 22.338 7.076 -24.611 1.00 93.38 302 SER A N 1
ATOM 2419 C CA . SER A 1 302 ? 23.109 8.183 -24.026 1.00 93.38 302 SER A CA 1
ATOM 2420 C C . SER A 1 302 ? 23.447 7.918 -22.562 1.00 93.38 302 SER A C 1
ATOM 2422 O O . SER A 1 302 ? 24.612 8.005 -22.184 1.00 93.38 302 SER A O 1
ATOM 2424 N N . VAL A 1 303 ? 22.471 7.479 -21.756 1.00 94.88 303 VAL A N 1
ATOM 2425 C CA . VAL A 1 303 ? 22.719 7.188 -20.335 1.00 94.88 303 VAL A CA 1
ATOM 2426 C C . VAL A 1 303 ? 23.684 6.016 -20.151 1.00 94.88 303 VAL A C 1
ATOM 2428 O O . VAL A 1 303 ? 24.536 6.068 -19.268 1.00 94.88 303 VAL A O 1
ATOM 2431 N N . ALA A 1 304 ? 23.613 4.986 -21.005 1.00 96.00 304 ALA A N 1
ATOM 2432 C CA . ALA A 1 304 ? 24.563 3.875 -20.974 1.00 96.00 304 ALA A CA 1
ATOM 2433 C C . ALA A 1 304 ? 25.985 4.333 -21.326 1.00 96.00 304 ALA A C 1
ATOM 2435 O O . ALA A 1 304 ? 26.949 3.868 -20.721 1.00 96.00 304 ALA A O 1
ATOM 2436 N N . TYR A 1 305 ? 26.128 5.243 -22.291 1.00 93.12 305 TYR A N 1
ATOM 2437 C CA . TYR A 1 305 ? 27.418 5.813 -22.668 1.00 93.12 305 TYR A CA 1
ATOM 2438 C C . TYR A 1 305 ? 28.021 6.648 -21.533 1.00 93.12 305 TYR A C 1
ATOM 2440 O O . TYR A 1 305 ? 29.180 6.433 -21.171 1.00 93.12 305 TYR A O 1
ATOM 2448 N N . ASP A 1 306 ? 27.230 7.550 -20.945 1.00 92.88 306 ASP A N 1
ATOM 2449 C CA . ASP A 1 306 ? 27.673 8.454 -19.877 1.00 92.88 306 ASP A CA 1
ATOM 2450 C C . ASP A 1 306 ? 28.118 7.692 -18.620 1.00 92.88 306 ASP A C 1
ATOM 2452 O O . ASP A 1 306 ? 29.041 8.121 -17.929 1.00 92.88 306 ASP A O 1
ATOM 2456 N N . HIS A 1 307 ? 27.525 6.522 -18.368 1.00 95.06 307 HIS A N 1
ATOM 2457 C CA . HIS A 1 307 ? 27.890 5.620 -17.270 1.00 95.06 307 HIS A CA 1
ATOM 2458 C C . HIS A 1 307 ? 28.896 4.522 -17.676 1.00 95.06 307 HIS A C 1
ATOM 2460 O O . HIS A 1 307 ? 29.174 3.609 -16.900 1.00 95.06 307 HIS A O 1
ATOM 2466 N N . HIS A 1 308 ? 29.484 4.606 -18.875 1.00 95.31 308 HIS A N 1
ATOM 2467 C CA . HIS A 1 308 ? 30.511 3.686 -19.388 1.00 95.31 308 HIS A CA 1
ATOM 2468 C C . HIS A 1 308 ? 30.061 2.221 -19.569 1.00 95.31 308 HIS A C 1
ATOM 2470 O O . HIS A 1 308 ? 30.873 1.291 -19.563 1.00 95.31 308 HIS A O 1
ATOM 2476 N N . HIS A 1 309 ? 28.771 1.988 -19.798 1.00 97.00 309 HIS A N 1
ATOM 2477 C CA . HIS A 1 309 ? 28.189 0.674 -20.074 1.00 97.00 309 HIS A CA 1
ATOM 2478 C C . HIS A 1 309 ? 28.253 0.322 -21.570 1.00 97.00 309 HIS A C 1
ATOM 2480 O O . HIS A 1 309 ? 27.242 0.146 -22.251 1.00 97.00 309 HIS A O 1
ATOM 2486 N N . TYR A 1 310 ? 29.471 0.193 -22.105 1.00 93.81 310 TYR A N 1
ATOM 2487 C CA . TYR A 1 310 ? 29.710 0.029 -23.548 1.00 93.81 310 TYR A CA 1
ATOM 2488 C C . TYR A 1 310 ? 29.089 -1.234 -24.168 1.00 93.81 310 TYR A C 1
ATOM 2490 O O . TYR A 1 310 ? 28.764 -1.236 -25.354 1.00 93.81 310 TYR A O 1
ATOM 2498 N N . SER A 1 311 ? 28.892 -2.303 -23.388 1.00 96.94 311 SER A N 1
ATOM 2499 C CA . SER A 1 311 ? 28.181 -3.504 -23.850 1.00 96.94 311 SER A CA 1
ATOM 2500 C C . SER A 1 311 ? 26.721 -3.204 -24.200 1.00 96.94 311 SER A C 1
ATOM 2502 O O . SER A 1 311 ? 26.224 -3.701 -25.209 1.00 96.94 311 SER A O 1
ATOM 2504 N N . ILE A 1 312 ? 26.061 -2.348 -23.413 1.00 97.50 312 ILE A N 1
ATOM 2505 C CA . ILE A 1 312 ? 24.704 -1.862 -23.677 1.00 97.50 312 ILE A CA 1
ATOM 2506 C C . ILE A 1 312 ? 24.706 -0.919 -24.875 1.00 97.50 312 ILE A C 1
ATOM 2508 O O . ILE A 1 312 ? 23.879 -1.087 -25.763 1.00 97.50 312 ILE A O 1
ATOM 2512 N N . VAL A 1 313 ? 25.662 0.014 -24.954 1.00 95.44 313 VAL A N 1
ATOM 2513 C CA . VAL A 1 313 ? 25.788 0.921 -26.110 1.00 95.44 313 VAL A CA 1
ATOM 2514 C C . VAL A 1 313 ? 25.875 0.128 -27.415 1.00 95.44 313 VAL A C 1
ATOM 2516 O O . VAL A 1 313 ? 25.100 0.372 -28.338 1.00 95.44 313 VAL A O 1
ATOM 2519 N N . LYS A 1 314 ? 26.766 -0.870 -27.470 1.00 94.69 314 LYS A N 1
ATOM 2520 C CA . LYS A 1 314 ? 26.923 -1.741 -28.639 1.00 94.69 314 LYS A CA 1
ATOM 2521 C C . LYS A 1 314 ? 25.626 -2.481 -28.972 1.00 94.69 314 LYS A C 1
ATOM 2523 O O . LYS A 1 314 ? 25.191 -2.447 -30.119 1.00 94.69 314 LYS A O 1
ATOM 2528 N N . TYR A 1 315 ? 24.998 -3.097 -27.971 1.00 97.50 315 TYR A N 1
ATOM 2529 C CA . TYR A 1 315 ? 23.748 -3.830 -28.158 1.00 97.50 315 TYR A CA 1
ATOM 2530 C C . TYR A 1 315 ? 22.624 -2.934 -28.698 1.00 97.50 315 TYR A C 1
ATOM 2532 O O . TYR A 1 315 ? 21.959 -3.295 -29.664 1.00 97.50 315 TYR A O 1
ATOM 2540 N N . LEU A 1 316 ? 22.430 -1.743 -28.128 1.00 95.94 316 LEU A N 1
ATOM 2541 C CA . LEU A 1 316 ? 21.376 -0.821 -28.555 1.00 95.94 316 LEU A CA 1
ATOM 2542 C C . LEU A 1 316 ? 21.599 -0.311 -29.989 1.00 95.94 316 LEU A C 1
ATOM 2544 O O . LEU A 1 316 ? 20.633 -0.168 -30.735 1.00 95.94 316 LEU A O 1
ATOM 2548 N N . ILE A 1 317 ? 22.851 -0.093 -30.408 1.00 93.31 317 ILE A N 1
ATOM 2549 C CA . ILE A 1 317 ? 23.189 0.265 -31.799 1.00 93.31 317 ILE A CA 1
ATOM 2550 C C . ILE A 1 317 ? 22.807 -0.857 -32.764 1.00 93.31 317 ILE A C 1
ATOM 2552 O O . ILE A 1 317 ? 22.165 -0.596 -33.781 1.00 93.31 317 ILE A O 1
ATOM 2556 N N . GLU A 1 318 ? 23.150 -2.102 -32.428 1.00 95.00 318 GLU A N 1
ATOM 2557 C CA . GLU A 1 318 ? 22.787 -3.284 -33.223 1.00 95.00 318 GLU A CA 1
ATOM 2558 C C . GLU A 1 318 ? 21.261 -3.440 -33.373 1.00 95.00 318 GLU A C 1
ATOM 2560 O O . GLU A 1 318 ? 20.800 -4.000 -34.364 1.00 95.00 318 GLU A O 1
ATOM 2565 N N . HIS A 1 319 ? 20.481 -2.881 -32.440 1.00 95.12 319 HIS A N 1
ATOM 2566 C CA . HIS A 1 319 ? 19.016 -2.931 -32.422 1.00 95.12 319 HIS A CA 1
ATOM 2567 C C . HIS A 1 319 ? 18.345 -1.612 -32.854 1.00 95.12 319 HIS A C 1
ATOM 2569 O O . HIS A 1 319 ? 17.152 -1.416 -32.626 1.00 95.12 319 HIS A O 1
ATOM 2575 N N . GLY A 1 320 ? 19.078 -0.710 -33.519 1.00 90.19 320 GLY A N 1
ATOM 2576 C CA . GLY A 1 320 ? 18.496 0.469 -34.173 1.00 90.19 320 GLY A CA 1
ATOM 2577 C C . GLY A 1 320 ? 18.357 1.715 -33.290 1.00 90.19 320 GLY A C 1
ATOM 2578 O O . GLY A 1 320 ? 17.466 2.540 -33.519 1.00 90.19 320 GLY A O 1
ATOM 2579 N N . ALA A 1 321 ? 19.224 1.881 -32.287 1.00 89.38 321 ALA A N 1
ATOM 2580 C CA . ALA A 1 321 ? 19.345 3.144 -31.562 1.00 89.38 321 ALA A CA 1
ATOM 2581 C C . ALA A 1 321 ? 19.784 4.292 -32.488 1.00 89.38 321 ALA A C 1
ATOM 2583 O O . ALA A 1 321 ? 20.741 4.176 -33.256 1.00 89.38 321 ALA A O 1
ATOM 2584 N N . ASN A 1 322 ? 19.118 5.439 -32.374 1.00 84.94 322 ASN A N 1
ATOM 2585 C CA . ASN A 1 322 ? 19.453 6.645 -33.122 1.00 84.94 322 ASN A CA 1
ATOM 2586 C C . ASN A 1 322 ? 20.701 7.323 -32.540 1.00 84.94 322 ASN A C 1
ATOM 2588 O O . ASN A 1 322 ? 20.626 8.041 -31.550 1.00 84.94 322 ASN A O 1
ATOM 2592 N N . ILE A 1 323 ? 21.841 7.171 -33.213 1.00 74.00 323 ILE A N 1
ATOM 2593 C CA . ILE A 1 323 ? 23.130 7.741 -32.774 1.00 74.00 323 ILE A CA 1
ATOM 2594 C C . ILE A 1 323 ? 23.218 9.255 -33.064 1.00 74.00 323 ILE A C 1
ATOM 2596 O O . ILE A 1 323 ? 23.962 9.990 -32.421 1.00 74.00 323 ILE A O 1
ATOM 2600 N N . ASN A 1 324 ? 22.424 9.757 -34.017 1.00 64.31 324 ASN A N 1
ATOM 2601 C CA . ASN A 1 324 ? 22.526 11.138 -34.505 1.00 64.31 324 ASN A CA 1
ATOM 2602 C C . ASN A 1 324 ? 22.061 12.208 -33.504 1.00 64.31 324 ASN A C 1
ATOM 2604 O O . ASN A 1 324 ? 22.407 13.377 -33.678 1.00 64.31 324 ASN A O 1
ATOM 2608 N N . SER A 1 325 ? 21.276 11.855 -32.479 1.00 56.09 325 SER A N 1
ATOM 2609 C CA . SER A 1 325 ? 20.885 12.821 -31.442 1.00 56.09 325 SER A CA 1
ATOM 2610 C C . SER A 1 325 ? 21.949 13.026 -30.367 1.00 56.09 325 SER A C 1
ATOM 2612 O O . SER A 1 325 ? 21.940 14.071 -29.718 1.00 56.09 325 SER A O 1
ATOM 2614 N N . ASP A 1 326 ? 22.891 12.092 -30.226 1.00 59.03 326 ASP A N 1
ATOM 2615 C CA . ASP A 1 326 ? 23.816 12.045 -29.098 1.00 59.03 326 ASP A CA 1
ATOM 2616 C C . ASP A 1 326 ? 25.223 12.381 -29.597 1.00 59.03 326 ASP A C 1
ATOM 2618 O O . ASP A 1 326 ? 26.045 11.520 -29.910 1.00 59.03 326 ASP A O 1
ATOM 2622 N N . LYS A 1 327 ? 25.492 13.691 -29.689 1.00 55.03 327 LYS A N 1
ATOM 2623 C CA . LYS A 1 327 ? 26.703 14.329 -30.254 1.00 55.03 327 LYS A CA 1
ATOM 2624 C C . LYS A 1 327 ? 28.044 13.786 -29.710 1.00 55.03 327 LYS A C 1
ATOM 2626 O O . LYS A 1 327 ? 29.099 14.097 -30.263 1.00 55.03 327 LYS A O 1
ATOM 2631 N N . TYR A 1 328 ? 28.009 12.996 -28.638 1.00 53.91 328 TYR A N 1
ATOM 2632 C CA . TYR A 1 328 ? 29.159 12.410 -27.953 1.00 53.91 328 TYR A CA 1
ATOM 2633 C C . TYR A 1 328 ? 29.465 10.963 -28.380 1.00 53.91 328 TYR A C 1
ATOM 2635 O O . TYR A 1 328 ? 30.640 10.607 -28.442 1.00 53.91 328 TYR A O 1
ATOM 2643 N N . ILE A 1 329 ? 28.462 10.165 -28.772 1.00 56.75 329 ILE A N 1
ATOM 2644 C CA . ILE A 1 329 ? 28.645 8.744 -29.141 1.00 56.75 329 ILE A CA 1
ATOM 2645 C C . ILE A 1 329 ? 29.433 8.606 -30.452 1.00 56.75 329 ILE A C 1
ATOM 2647 O O . ILE A 1 329 ? 30.226 7.681 -30.624 1.00 56.75 329 ILE A O 1
ATOM 2651 N N . TYR A 1 330 ? 29.300 9.593 -31.342 1.00 52.34 330 TYR A N 1
ATOM 2652 C CA . TYR A 1 330 ? 30.009 9.657 -32.623 1.00 52.34 330 TYR A CA 1
ATOM 2653 C C . TYR A 1 330 ? 31.547 9.605 -32.490 1.00 52.34 330 TYR A C 1
ATOM 2655 O O . TYR A 1 330 ? 32.227 9.256 -33.450 1.00 52.34 330 TYR A O 1
ATOM 2663 N N . LYS A 1 331 ? 32.115 9.937 -31.317 1.00 53.25 331 LYS A N 1
ATOM 2664 C CA . LYS A 1 331 ? 33.572 9.957 -31.090 1.00 53.25 331 LYS A CA 1
ATOM 2665 C C . LYS A 1 331 ? 34.204 8.596 -30.774 1.00 53.25 331 LYS A C 1
ATOM 2667 O O . LYS A 1 331 ? 35.421 8.519 -30.817 1.00 53.25 331 LYS A O 1
ATOM 2672 N N . LEU A 1 332 ? 33.432 7.552 -30.456 1.00 52.75 332 LEU A N 1
ATOM 2673 C CA . LEU A 1 332 ? 33.979 6.197 -30.237 1.00 52.75 332 LEU A CA 1
ATOM 2674 C C . LEU A 1 332 ? 34.096 5.367 -31.528 1.00 52.75 332 LEU A C 1
ATOM 2676 O O . LEU A 1 332 ? 34.655 4.274 -31.497 1.00 52.75 332 LEU A O 1
ATOM 2680 N N . TYR A 1 333 ? 33.556 5.865 -32.643 1.00 51.50 333 TYR A N 1
ATOM 2681 C CA . TYR A 1 333 ? 33.513 5.170 -33.937 1.00 51.50 333 TYR A CA 1
ATOM 2682 C C . TYR A 1 333 ? 34.448 5.781 -35.000 1.00 51.50 333 TYR A C 1
ATOM 2684 O O . TYR A 1 333 ? 34.405 5.370 -36.160 1.00 51.50 333 TYR A O 1
ATOM 2692 N N . LEU A 1 334 ? 35.292 6.736 -34.600 1.00 45.19 334 LEU A N 1
ATOM 2693 C CA . LEU A 1 334 ? 36.448 7.254 -35.340 1.00 45.19 334 LEU A CA 1
ATOM 2694 C C . LEU A 1 334 ? 37.701 6.967 -34.517 1.00 45.19 334 LEU A C 1
ATOM 2696 O O . LEU A 1 334 ? 38.724 6.600 -35.134 1.00 45.19 334 LEU A O 1
#

Mean predicted aligned error: 11.42 Å

Radius of gyration: 32.13 Å; Cα contacts (8 Å, |Δi|>4): 453; chains: 1; bounding box: 67×30×99 Å

Foldseek 3Di:
DDDDPDDDQDAPVPPDDDDDDDPPVPFPWDFDDDDRDTDTDGPPDPPVVVVVVVVVCPDDPDPVVCQQCVLLVCLLVVVVVSNVCCCPPVVVPYDQCRADPFQAGSLLSNLLVLPPVSNVSSVVSPHDQQRDTPQQQGSLLNNLLVLSQSSNVVSVVSPHDQCGAGNVRDGSLNNNVVNVSVVSNVVCVVSVDDCLVVQLVCLVVVVCVVDPPVVVCVVVVPDQCRAHPQRDGNLLSCLLVLPQVSVVVSVVSPHDQCGATNQGDGSLLNNLLVLNQVSNVVSVVSPRDQAGATNVRDGSLLSNVVNVSVVSNVVSVVVPYDPVSRPPVVVVVD

Secondary structure (DSSP, 8-state):
-----PPPP--GGG--S-------TTS-EEEEEETTEEEEEETTS-THHHHHHHHH-TT----HHHHTTHHHHHHHHT-HHHHHHHHHHSTTT--TT-B-TTS-BHHHHHHHHT-HHHHHHHHHTT--TT---TT---HHHHHHHTT-HHHHHHHHHTT--TT---TTS--HHHHHHHTT-HHHHHHHHHTT---HHHHHHHHHTTTTTT-HHHHHHHHTT--TT---TTS--HHHHHHHHT-HHHHHHHHHTT--TT---TT---HHHHHHHTT-HHHHHHHHHTT--TT---TTS--HHHHHHHTT-HHHHHHHHHTT--GGG-TTGGGG--